Protein AF-A0A9D1JPR2-F1 (afdb_monomer)

Radius of gyration: 19.76 Å; Cα contacts (8 Å, |Δi|>4): 199; chains: 1; bounding box: 48×32×63 Å

Solvent-accessible surface area (backbone atoms only — not comparable to full-atom values): 11549 Å² total; per-residue (Å²): 114,73,64,77,66,46,48,85,45,38,62,93,90,38,73,45,62,52,36,54,52,28,46,53,52,35,42,53,43,44,42,55,52,50,48,53,57,49,50,49,46,54,49,52,53,47,48,57,50,44,78,76,30,62,92,51,60,85,79,49,47,67,75,54,49,62,41,20,69,74,49,81,58,38,49,66,63,44,53,73,75,46,54,69,70,57,54,57,53,43,56,73,66,42,56,68,81,62,29,71,76,50,53,60,51,94,57,63,47,70,47,37,54,51,21,43,52,43,48,48,50,40,48,76,67,66,49,62,57,90,76,56,71,83,48,43,59,28,70,37,86,94,45,67,95,31,47,39,44,46,66,70,42,49,52,54,45,48,37,44,41,35,56,69,73,59,24,50,52,49,43,51,56,48,50,55,39,78,56,82,74,93,58,101,81,72,77,75,80,42,59,61,72,93,74,64,72,82,119

Foldseek 3Di:
DVVVVQVVQADPNDGPVLQVVLLQLLLVLLLVLLLVLLVVLLVQLLVLCCVVDLPPCPLQDPVLVVVCVVVVNGSSVSSVPDDLLSSLVSLVSDDPVSNVSWQAAPPPRVQLSVQLSVVNVCSVVVPSQLPDQPGGWDQAPPDDVSIDRHPLSSLRSSLSRDDVVVSVVSLVSSLCSLDDDDDPDDGDNPHDPVSRDHD

Sequence (199 aa):
LIKNKLLNWVIDNKARYSQVASTYRYDKRIRKVLFKFISYIEELYRAVILDNYYNNYDVLIDEIKGKVHKYDGNLNEVLEDLEFRLLLKQVKVLPQEVRSLCPLPPRRIRENTFALKELRNAVMHNKFLLLYRGFAVCYVKGVDNNKSANLKANILNLISFLPKEVGEKCRDEINACKDERDNIDKTRWDLPEQIIISI

pLDDT: mean 88.49, std 13.35, range [34.22, 98.56]

Structure (mmCIF, N/CA/C/O backbone):
data_AF-A0A9D1JPR2-F1
#
_entry.id   AF-A0A9D1JPR2-F1
#
loop_
_atom_site.group_PDB
_atom_site.id
_atom_site.type_symbol
_atom_site.label_atom_id
_atom_site.label_alt_id
_atom_site.label_comp_id
_atom_site.label_asym_id
_atom_site.label_entity_id
_atom_site.label_seq_id
_atom_site.pdbx_PDB_ins_code
_atom_site.Cartn_x
_atom_site.Cartn_y
_atom_site.Cartn_z
_atom_site.occupancy
_atom_site.B_iso_or_equiv
_atom_site.auth_seq_id
_atom_site.auth_comp_id
_atom_site.auth_asym_id
_atom_site.auth_atom_id
_atom_site.pdbx_PDB_model_num
ATOM 1 N N . LEU A 1 1 ? 4.609 -17.454 -24.106 1.00 41.59 1 LEU A N 1
ATOM 2 C CA . LEU A 1 1 ? 4.058 -16.264 -23.406 1.00 41.59 1 LEU A CA 1
ATOM 3 C C . LEU A 1 1 ? 5.130 -15.325 -22.831 1.00 41.59 1 LEU A C 1
ATOM 5 O O . LEU A 1 1 ? 5.069 -14.152 -23.168 1.00 41.59 1 LEU A O 1
ATOM 9 N N . ILE A 1 2 ? 6.141 -15.792 -22.074 1.00 38.47 2 ILE A N 1
ATOM 10 C CA . ILE A 1 2 ? 7.282 -14.944 -21.626 1.00 38.47 2 ILE A CA 1
ATOM 11 C C . ILE A 1 2 ? 8.040 -14.324 -22.821 1.00 38.47 2 ILE A C 1
ATOM 13 O O . ILE A 1 2 ? 8.347 -13.134 -22.813 1.00 38.47 2 ILE A O 1
ATOM 17 N N . LYS A 1 3 ? 8.230 -15.099 -23.902 1.00 34.22 3 LYS A N 1
ATOM 18 C CA . LYS A 1 3 ? 8.828 -14.633 -25.167 1.00 34.22 3 LYS A CA 1
ATOM 19 C C . LYS A 1 3 ? 8.168 -13.369 -25.737 1.00 34.22 3 LYS A C 1
ATOM 21 O O . LYS A 1 3 ? 8.885 -12.476 -26.156 1.00 34.22 3 LYS A O 1
ATOM 26 N N . ASN A 1 4 ? 6.839 -13.236 -25.675 1.00 41.56 4 ASN A N 1
ATOM 27 C CA . ASN A 1 4 ? 6.132 -12.157 -26.381 1.00 41.56 4 ASN A CA 1
ATOM 28 C C . ASN A 1 4 ? 6.301 -10.767 -25.738 1.00 41.56 4 ASN A C 1
ATOM 30 O O . ASN A 1 4 ? 5.987 -9.771 -26.374 1.00 41.56 4 ASN A O 1
ATOM 34 N N . LYS A 1 5 ? 6.794 -10.678 -24.492 1.00 49.84 5 LYS A N 1
ATOM 35 C CA . LYS A 1 5 ? 7.145 -9.397 -23.840 1.00 49.84 5 LYS A CA 1
ATOM 36 C C . LYS A 1 5 ? 8.647 -9.185 -23.677 1.00 49.84 5 LYS A C 1
ATOM 38 O O . LYS A 1 5 ? 9.075 -8.040 -23.601 1.00 49.84 5 LYS A O 1
ATOM 43 N N . LEU A 1 6 ? 9.438 -10.262 -23.712 1.00 50.59 6 LEU A N 1
ATOM 44 C CA . LEU A 1 6 ? 10.879 -10.164 -23.955 1.00 50.59 6 LEU A CA 1
ATOM 45 C C . LEU A 1 6 ? 11.194 -9.653 -25.368 1.00 50.59 6 LEU A C 1
ATOM 47 O O . LEU A 1 6 ? 12.305 -9.189 -25.574 1.00 50.59 6 LEU A O 1
ATOM 51 N N . LEU A 1 7 ? 10.242 -9.694 -26.314 1.00 48.38 7 LEU A N 1
ATOM 52 C CA . LEU A 1 7 ? 10.409 -9.141 -27.667 1.00 48.38 7 LEU A CA 1
ATOM 53 C C . LEU A 1 7 ? 10.914 -7.688 -27.660 1.00 48.38 7 LEU A C 1
ATOM 55 O O . LEU A 1 7 ? 11.714 -7.334 -28.512 1.00 48.38 7 LEU A O 1
ATOM 59 N N . ASN A 1 8 ? 10.558 -6.879 -26.654 1.00 54.22 8 ASN A N 1
ATOM 60 C CA . ASN A 1 8 ? 11.074 -5.510 -26.525 1.00 54.22 8 ASN A CA 1
ATOM 61 C C . ASN A 1 8 ? 12.572 -5.433 -26.160 1.00 54.22 8 ASN A C 1
ATOM 63 O O . ASN A 1 8 ? 13.176 -4.376 -26.311 1.00 54.22 8 ASN A O 1
ATOM 67 N N . TRP A 1 9 ? 13.160 -6.515 -25.645 1.00 58.06 9 TRP A N 1
ATOM 68 C CA . TRP A 1 9 ? 14.584 -6.625 -25.289 1.00 58.06 9 TRP A CA 1
ATOM 69 C C . TRP A 1 9 ? 15.365 -7.506 -26.267 1.00 58.06 9 TRP A C 1
ATOM 71 O O . TRP A 1 9 ? 16.551 -7.756 -26.048 1.00 58.06 9 TRP A O 1
ATOM 81 N N . VAL A 1 10 ? 14.707 -7.994 -27.322 1.00 55.50 10 VAL A N 1
ATOM 82 C CA . VAL A 1 10 ? 15.299 -8.822 -28.370 1.00 55.50 10 VAL A CA 1
ATOM 83 C C . VAL A 1 10 ? 15.310 -8.007 -29.657 1.00 55.50 10 VAL A C 1
ATOM 85 O O . VAL A 1 10 ? 14.281 -7.843 -30.302 1.00 55.50 10 VAL A O 1
ATOM 88 N N . ILE A 1 11 ? 16.485 -7.502 -30.027 1.00 59.25 11 ILE A N 1
ATOM 89 C CA . ILE A 1 11 ? 16.728 -6.881 -31.336 1.00 59.25 11 ILE A CA 1
ATOM 90 C C . ILE A 1 11 ? 17.637 -7.843 -32.099 1.00 59.25 11 ILE A C 1
ATOM 92 O O . ILE A 1 11 ? 18.611 -8.343 -31.534 1.00 59.25 11 ILE A O 1
ATOM 96 N N . ASP A 1 1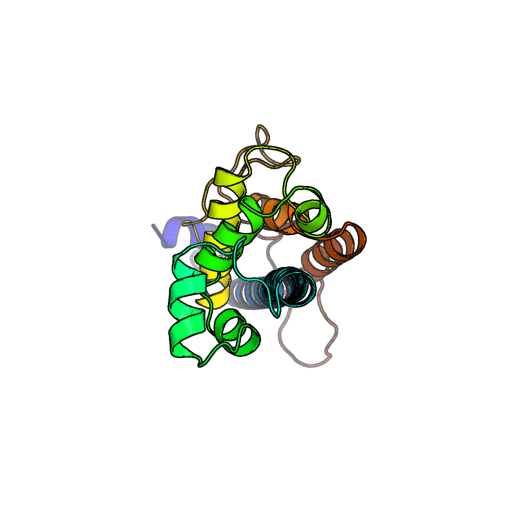2 ? 17.271 -8.181 -33.335 1.00 58.03 12 ASP A N 1
ATOM 97 C CA . ASP A 1 12 ? 17.995 -9.137 -34.188 1.00 58.03 12 ASP A CA 1
ATOM 98 C C . ASP A 1 12 ? 18.225 -10.514 -33.534 1.00 58.03 12 ASP A C 1
ATOM 100 O O . ASP A 1 12 ? 19.320 -11.075 -33.579 1.00 58.03 12 ASP A O 1
ATOM 104 N N . ASN A 1 13 ? 17.200 -11.062 -32.867 1.00 61.19 13 ASN A N 1
ATOM 105 C CA . ASN A 1 13 ? 17.269 -12.328 -32.115 1.00 61.19 13 ASN A CA 1
ATOM 106 C C . ASN A 1 13 ? 18.300 -12.358 -30.964 1.00 61.19 13 ASN A C 1
ATOM 108 O O . ASN A 1 13 ? 18.543 -13.422 -30.391 1.00 61.19 13 ASN A O 1
ATOM 112 N N . LYS A 1 14 ? 18.867 -11.211 -30.565 1.00 61.19 14 LYS A N 1
ATOM 113 C CA . LYS A 1 14 ? 19.805 -11.103 -29.437 1.00 61.19 14 LYS A CA 1
ATOM 114 C C . LYS A 1 14 ? 19.187 -10.327 -28.280 1.00 61.19 14 LYS A C 1
ATOM 116 O O . LYS A 1 14 ? 18.688 -9.216 -28.446 1.00 61.19 14 LYS A O 1
ATOM 121 N N . ALA A 1 15 ? 19.244 -10.914 -27.087 1.00 68.81 15 ALA A N 1
ATOM 122 C CA . ALA A 1 15 ? 18.810 -10.250 -25.865 1.00 68.81 15 ALA A CA 1
ATOM 123 C C . ALA A 1 15 ? 19.807 -9.148 -25.470 1.00 68.81 15 ALA A C 1
ATOM 125 O O . ALA A 1 15 ? 21.001 -9.410 -25.302 1.00 68.81 15 ALA A O 1
ATOM 126 N N . ARG A 1 16 ? 19.325 -7.920 -25.264 1.00 79.31 16 ARG A N 1
ATOM 127 C CA . ARG A 1 16 ? 20.135 -6.829 -24.706 1.00 79.31 16 ARG A CA 1
ATOM 128 C C . ARG A 1 16 ? 20.241 -6.985 -23.191 1.00 79.31 16 ARG A C 1
ATOM 130 O O . ARG A 1 16 ? 19.439 -6.442 -22.433 1.00 79.31 16 ARG A O 1
ATOM 137 N N . TYR A 1 17 ? 21.244 -7.735 -22.737 1.00 81.94 17 TYR A N 1
ATOM 138 C CA . TYR A 1 17 ? 21.474 -7.991 -21.309 1.00 81.94 17 TYR A CA 1
ATOM 139 C C . TYR A 1 17 ? 21.635 -6.710 -20.471 1.00 81.94 17 TYR A C 1
ATOM 141 O O . TYR A 1 17 ? 21.208 -6.690 -19.318 1.00 81.94 17 TYR A O 1
ATOM 149 N N . SER A 1 18 ? 22.170 -5.629 -21.052 1.00 85.00 18 SER A N 1
ATOM 150 C CA . SER A 1 18 ? 22.226 -4.299 -20.428 1.00 85.00 18 SER A CA 1
ATOM 151 C C . SER A 1 1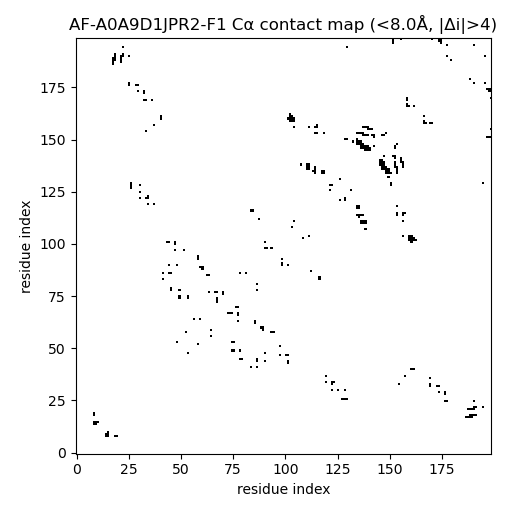8 ? 20.836 -3.782 -20.045 1.00 85.00 18 SER A C 1
ATOM 153 O O . SER A 1 18 ? 20.631 -3.344 -18.913 1.00 85.00 18 SER A O 1
ATOM 155 N N . GLN A 1 19 ? 19.862 -3.913 -20.948 1.00 86.00 19 GLN A N 1
ATOM 156 C CA . GLN A 1 19 ? 18.479 -3.483 -20.737 1.00 86.00 19 GLN A CA 1
ATOM 157 C C . GLN A 1 19 ? 17.758 -4.338 -19.708 1.00 86.00 19 GLN A C 1
ATOM 159 O O . GLN A 1 19 ? 17.051 -3.812 -18.846 1.00 86.00 19 GLN A O 1
ATOM 164 N N . VAL A 1 20 ? 17.983 -5.652 -19.741 1.00 85.75 20 VAL A N 1
ATOM 165 C CA . VAL A 1 20 ? 17.455 -6.572 -18.726 1.00 85.75 20 VAL A CA 1
ATOM 166 C C . VAL A 1 20 ? 18.005 -6.213 -17.341 1.00 85.75 20 VAL A C 1
ATOM 168 O O . VAL A 1 20 ? 17.237 -6.092 -16.385 1.00 85.75 20 VAL A O 1
ATOM 171 N N . ALA A 1 21 ? 19.315 -5.975 -17.231 1.00 87.06 21 ALA A N 1
ATOM 172 C CA . ALA A 1 21 ? 19.962 -5.604 -15.974 1.00 87.06 21 ALA A CA 1
ATOM 173 C C . ALA A 1 21 ? 19.458 -4.252 -15.439 1.00 87.06 21 ALA A C 1
ATOM 175 O O . ALA A 1 21 ? 19.118 -4.147 -14.257 1.00 87.06 21 ALA A O 1
ATOM 176 N N . SER A 1 22 ? 19.348 -3.229 -16.292 1.00 89.50 22 SER A N 1
ATOM 177 C CA . SER A 1 22 ? 18.785 -1.924 -15.914 1.00 89.50 22 SER A CA 1
ATOM 178 C C . SER A 1 22 ? 17.325 -2.025 -15.493 1.00 89.50 22 SER A C 1
ATOM 180 O O . SER A 1 22 ? 16.967 -1.489 -14.446 1.00 89.50 22 SER A O 1
ATOM 182 N N . THR A 1 23 ? 16.508 -2.793 -16.219 1.00 90.56 23 THR A N 1
ATOM 183 C CA . THR A 1 23 ? 15.115 -3.071 -15.840 1.00 90.56 23 THR A CA 1
ATOM 184 C C . THR A 1 23 ? 15.038 -3.716 -14.460 1.00 90.56 23 THR A C 1
ATOM 186 O O . THR A 1 23 ? 14.230 -3.311 -13.625 1.00 90.56 23 THR A O 1
ATOM 189 N N . TYR A 1 24 ? 15.902 -4.698 -14.185 1.00 90.81 24 TYR A N 1
ATOM 190 C CA . TYR A 1 24 ? 15.924 -5.373 -12.891 1.00 90.81 24 TYR A CA 1
ATOM 191 C C . TYR A 1 24 ? 16.304 -4.431 -11.744 1.00 90.81 24 TYR A C 1
ATOM 193 O O . TYR A 1 24 ? 15.684 -4.445 -10.677 1.00 90.81 24 TYR A O 1
ATOM 201 N N . ARG A 1 25 ? 17.299 -3.568 -11.964 1.00 91.88 25 ARG A N 1
ATOM 202 C CA . ARG A 1 25 ? 17.685 -2.537 -10.993 1.00 91.88 25 ARG A CA 1
ATOM 203 C C . ARG A 1 25 ? 16.577 -1.508 -10.782 1.00 91.88 25 ARG A C 1
ATOM 205 O O . ARG A 1 25 ? 16.342 -1.124 -9.639 1.00 91.88 25 ARG A O 1
ATOM 212 N N . TYR A 1 26 ? 15.897 -1.090 -11.846 1.00 93.69 26 TYR A N 1
ATOM 213 C CA . TYR A 1 26 ? 14.766 -0.167 -11.777 1.00 93.69 26 TYR A CA 1
ATOM 214 C C . TYR A 1 26 ? 13.601 -0.756 -10.968 1.00 93.69 26 TYR A C 1
ATOM 216 O O . TYR A 1 26 ? 13.138 -0.119 -10.022 1.00 93.69 26 TYR A O 1
ATOM 224 N N . ASP A 1 27 ? 13.219 -2.010 -11.227 1.00 95.00 27 ASP A N 1
ATOM 225 C CA . ASP A 1 27 ? 12.221 -2.738 -10.429 1.00 95.00 27 ASP A CA 1
ATOM 226 C C . ASP A 1 27 ? 12.605 -2.803 -8.943 1.00 95.00 27 ASP A C 1
ATOM 228 O O . ASP A 1 27 ? 11.794 -2.500 -8.068 1.00 95.00 27 ASP A O 1
ATOM 232 N N . LYS A 1 28 ? 13.870 -3.135 -8.644 1.00 95.06 28 LYS A N 1
ATOM 233 C CA . LYS A 1 28 ? 14.383 -3.171 -7.266 1.00 95.06 28 LYS A CA 1
ATOM 234 C C . LYS A 1 28 ? 14.285 -1.803 -6.582 1.00 95.06 28 LYS A C 1
ATOM 236 O O . LYS A 1 28 ? 13.956 -1.749 -5.396 1.00 95.06 28 LYS A O 1
ATOM 241 N N . ARG A 1 29 ? 14.567 -0.709 -7.299 1.00 95.56 29 ARG A N 1
ATOM 242 C CA . ARG A 1 29 ? 14.429 0.661 -6.775 1.00 95.56 29 ARG A CA 1
ATOM 243 C C . ARG A 1 29 ? 12.969 0.981 -6.458 1.00 95.56 29 ARG A C 1
ATOM 245 O O . ARG A 1 29 ? 12.696 1.373 -5.326 1.00 95.56 29 ARG A O 1
ATOM 252 N N . ILE A 1 30 ? 12.045 0.705 -7.384 1.00 97.19 30 ILE A N 1
ATOM 253 C CA . ILE A 1 30 ? 10.601 0.870 -7.153 1.00 97.19 30 ILE A CA 1
ATOM 254 C C . ILE A 1 30 ? 10.161 0.062 -5.930 1.00 97.19 30 ILE A C 1
ATOM 256 O O . ILE A 1 30 ? 9.549 0.613 -5.020 1.00 97.19 30 ILE A O 1
ATOM 260 N N . ARG A 1 31 ? 10.514 -1.228 -5.853 1.00 97.62 31 ARG A N 1
ATOM 261 C CA . ARG A 1 31 ? 10.157 -2.083 -4.710 1.00 97.62 31 ARG A CA 1
ATOM 262 C C . ARG A 1 31 ? 10.656 -1.534 -3.383 1.00 97.62 31 ARG A C 1
ATOM 264 O O . ARG A 1 31 ? 9.911 -1.582 -2.413 1.00 97.62 31 ARG A O 1
ATOM 271 N N . LYS A 1 32 ? 11.880 -1.000 -3.336 1.00 97.56 32 LYS A N 1
ATOM 272 C CA . LYS A 1 32 ? 12.431 -0.384 -2.122 1.00 97.56 32 LYS A CA 1
ATOM 273 C C . LYS A 1 32 ? 11.609 0.831 -1.682 1.00 97.56 32 LYS A C 1
ATOM 275 O O . LYS A 1 32 ? 11.325 0.962 -0.495 1.00 97.56 32 LYS A O 1
ATOM 280 N N . VAL A 1 33 ? 11.224 1.693 -2.623 1.00 98.25 33 VAL A N 1
ATOM 281 C CA . VAL A 1 33 ? 10.367 2.853 -2.335 1.00 98.25 33 VAL A CA 1
ATOM 282 C C . VAL A 1 33 ? 9.000 2.386 -1.835 1.00 98.25 33 VAL A C 1
ATOM 284 O O . VAL A 1 33 ? 8.565 2.803 -0.766 1.00 98.25 33 VAL A O 1
ATOM 287 N N . LEU A 1 34 ? 8.354 1.455 -2.539 1.00 98.50 34 LEU A N 1
ATOM 288 C CA . LEU A 1 34 ? 7.046 0.938 -2.133 1.00 98.50 34 LEU A CA 1
ATOM 289 C C . LEU A 1 34 ? 7.088 0.255 -0.767 1.00 98.50 34 LEU A C 1
ATOM 291 O O . LEU A 1 34 ? 6.205 0.505 0.043 1.00 98.50 34 LEU A O 1
ATOM 295 N N . PHE A 1 35 ? 8.119 -0.546 -0.486 1.00 98.50 35 PHE A N 1
ATOM 296 C CA . PHE A 1 35 ? 8.317 -1.173 0.821 1.00 98.50 35 PHE A CA 1
ATOM 297 C C . PHE A 1 35 ? 8.302 -0.125 1.935 1.00 98.50 35 PHE A C 1
ATOM 299 O O . PHE A 1 35 ? 7.511 -0.240 2.862 1.00 98.50 35 PHE A O 1
ATOM 306 N N . LYS A 1 36 ? 9.090 0.947 1.791 1.00 98.50 36 LYS A N 1
ATOM 307 C CA . LYS A 1 36 ? 9.157 2.045 2.764 1.00 98.50 36 LYS A CA 1
ATOM 308 C C . LYS A 1 36 ? 7.788 2.677 3.034 1.00 98.50 36 LYS A C 1
ATOM 310 O O . LYS A 1 36 ? 7.420 2.844 4.192 1.00 98.50 36 LYS A O 1
ATOM 315 N N . PHE A 1 37 ? 7.039 3.039 1.992 1.00 98.56 37 PHE A N 1
ATOM 316 C CA . PHE A 1 37 ? 5.751 3.725 2.169 1.00 98.56 37 PHE A CA 1
ATOM 317 C C . PHE A 1 37 ? 4.622 2.790 2.612 1.00 98.56 37 PHE A C 1
ATOM 319 O O . PHE A 1 37 ? 3.719 3.221 3.320 1.00 98.56 37 PHE A O 1
ATOM 326 N N . ILE A 1 38 ? 4.683 1.510 2.251 1.00 98.38 38 ILE A N 1
ATOM 327 C CA . ILE A 1 38 ? 3.771 0.498 2.788 1.00 98.38 38 ILE A CA 1
ATOM 328 C C . ILE A 1 38 ? 4.042 0.293 4.279 1.00 98.38 38 ILE A C 1
ATOM 330 O O . ILE A 1 38 ? 3.102 0.370 5.062 1.00 98.38 38 ILE A O 1
ATOM 334 N N . SER A 1 39 ? 5.304 0.112 4.682 1.00 97.69 39 SER A N 1
ATOM 335 C CA . SER A 1 39 ? 5.686 0.007 6.095 1.00 97.69 39 SER A CA 1
ATOM 336 C C . SER A 1 39 ? 5.255 1.237 6.891 1.00 97.69 39 SER A C 1
ATOM 338 O O . SER A 1 39 ? 4.717 1.087 7.978 1.00 97.69 39 SER A O 1
ATOM 340 N N . TYR A 1 40 ? 5.400 2.439 6.325 1.00 98.12 40 TYR A N 1
ATOM 341 C CA . TYR A 1 40 ? 4.898 3.665 6.948 1.00 98.12 40 TYR A CA 1
ATOM 342 C C . TYR A 1 40 ? 3.390 3.599 7.246 1.00 98.12 40 TYR A C 1
ATOM 344 O O . TYR A 1 40 ? 2.976 3.975 8.336 1.00 98.12 40 TYR A O 1
ATOM 352 N N . ILE A 1 41 ? 2.568 3.107 6.310 1.00 97.38 41 ILE A N 1
ATOM 353 C CA . ILE A 1 41 ? 1.119 2.951 6.531 1.00 97.38 41 ILE A CA 1
ATOM 354 C C . ILE A 1 41 ? 0.834 1.900 7.603 1.00 97.38 41 ILE A C 1
ATOM 356 O O . ILE A 1 41 ? -0.049 2.115 8.430 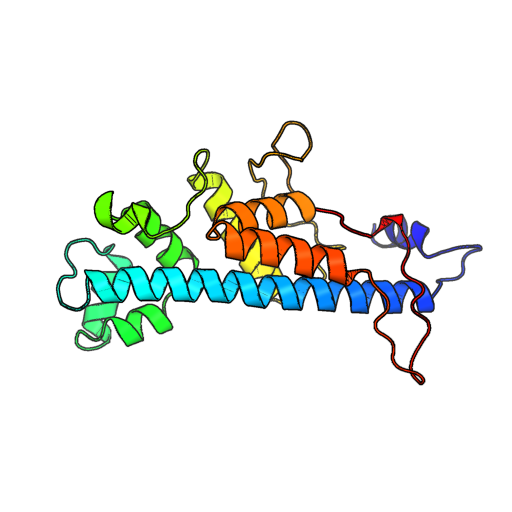1.00 97.38 41 ILE A O 1
ATOM 360 N N . GLU A 1 42 ? 1.551 0.769 7.578 1.00 97.44 42 GLU A N 1
ATOM 361 C CA . GLU A 1 42 ? 1.401 -0.271 8.602 1.00 97.44 42 GLU A CA 1
ATOM 362 C C . GLU A 1 42 ? 1.650 0.317 10.000 1.00 97.44 42 GLU A C 1
ATOM 364 O O . GLU A 1 42 ? 0.784 0.201 10.865 1.00 97.44 42 GLU A O 1
ATOM 369 N N . GLU A 1 43 ? 2.758 1.035 10.190 1.00 97.44 43 GLU A N 1
ATOM 370 C CA . GLU A 1 43 ? 3.087 1.657 11.479 1.00 97.44 43 GLU A CA 1
ATOM 371 C C . GLU A 1 43 ? 2.137 2.790 11.865 1.00 97.44 43 GLU A C 1
ATOM 373 O O . GLU A 1 43 ? 1.705 2.860 13.012 1.00 97.44 43 GLU A O 1
ATOM 378 N N . LEU A 1 44 ? 1.744 3.645 10.915 1.00 97.50 44 LEU A N 1
ATOM 379 C CA . LEU A 1 44 ? 0.783 4.718 11.177 1.00 97.50 44 LEU A CA 1
ATOM 380 C C . LEU A 1 44 ? -0.531 4.155 11.731 1.00 97.50 44 LEU A C 1
ATOM 382 O O . LEU A 1 44 ? -1.061 4.659 12.717 1.00 97.50 44 LEU A O 1
ATOM 386 N N . TYR A 1 45 ? -1.061 3.102 11.110 1.00 97.50 45 TYR A N 1
ATOM 387 C CA . TYR A 1 45 ? -2.304 2.487 11.565 1.00 97.50 45 TYR A CA 1
ATOM 388 C C . TYR A 1 45 ? -2.147 1.777 12.910 1.00 97.50 45 TYR A C 1
ATOM 390 O O . TYR A 1 45 ? -3.062 1.869 13.728 1.00 97.50 45 TYR A O 1
ATOM 398 N N . ARG A 1 46 ? -1.015 1.102 13.159 1.00 97.25 46 ARG A N 1
ATOM 399 C CA . ARG A 1 46 ? -0.723 0.511 14.477 1.00 97.25 46 ARG A CA 1
ATOM 400 C C . ARG A 1 46 ? -0.692 1.588 15.560 1.00 97.25 46 ARG A C 1
ATOM 402 O O . ARG A 1 46 ? -1.411 1.445 16.542 1.00 97.25 46 ARG A O 1
ATOM 409 N N . ALA A 1 47 ? 0.042 2.678 15.337 1.00 96.88 47 ALA A N 1
ATOM 410 C CA . ALA A 1 47 ? 0.155 3.789 16.279 1.00 96.88 47 ALA A CA 1
ATOM 411 C C . ALA A 1 47 ? -1.209 4.419 16.593 1.00 96.88 47 ALA A C 1
ATOM 413 O O . ALA A 1 47 ? -1.585 4.513 17.755 1.00 96.88 47 ALA A O 1
ATOM 414 N N . VAL A 1 48 ? -2.013 4.743 15.569 1.00 96.75 48 VAL A N 1
ATOM 415 C CA . VAL A 1 48 ? -3.353 5.324 15.779 1.00 96.75 48 VAL A CA 1
ATOM 416 C C . VAL A 1 48 ? -4.245 4.401 16.614 1.00 96.75 48 VAL A C 1
ATOM 418 O O . VAL A 1 48 ? -4.972 4.878 17.485 1.00 96.75 48 VAL A O 1
ATOM 421 N N . ILE A 1 49 ? -4.215 3.088 16.366 1.00 96.06 49 ILE A N 1
ATOM 422 C CA . ILE A 1 49 ? -5.006 2.134 17.154 1.00 96.06 49 ILE A CA 1
ATOM 423 C C . ILE A 1 49 ? -4.475 2.061 18.590 1.00 96.06 49 ILE A C 1
ATOM 425 O O . ILE A 1 49 ? -5.271 2.120 19.524 1.00 96.06 49 ILE A O 1
ATOM 429 N N . LEU A 1 50 ? -3.159 1.948 18.767 1.00 95.31 50 LEU A N 1
ATOM 430 C CA . LEU A 1 50 ? -2.531 1.819 20.078 1.00 95.31 50 LEU A CA 1
ATOM 431 C C . LEU A 1 50 ? -2.807 3.047 20.954 1.00 95.31 50 LEU A C 1
ATOM 433 O O . LEU A 1 50 ? -3.311 2.892 22.063 1.00 95.31 50 LEU A O 1
ATOM 437 N N . ASP A 1 51 ? -2.587 4.252 20.427 1.00 95.25 51 ASP A N 1
ATOM 438 C CA . ASP A 1 51 ? -2.745 5.514 21.161 1.00 95.25 51 ASP A CA 1
ATOM 439 C C . ASP A 1 51 ? -4.185 5.746 21.642 1.00 95.25 51 ASP A C 1
ATOM 441 O O . ASP A 1 51 ? -4.407 6.350 22.691 1.00 95.25 51 ASP A O 1
ATOM 445 N N . ASN A 1 52 ? -5.179 5.259 20.892 1.00 94.75 52 ASN A N 1
ATOM 446 C CA . ASN A 1 52 ? -6.593 5.484 21.204 1.00 94.75 52 ASN A CA 1
ATOM 447 C C . ASN A 1 52 ? -7.233 4.345 22.013 1.00 94.75 52 ASN A C 1
ATOM 449 O O . ASN A 1 52 ? -8.263 4.563 22.651 1.00 94.75 52 ASN A O 1
ATOM 453 N N . TYR A 1 53 ? -6.658 3.138 21.987 1.00 91.88 53 TYR A N 1
ATOM 454 C CA . TYR A 1 53 ? -7.301 1.927 22.515 1.00 91.88 53 TYR A CA 1
ATOM 455 C C . TYR A 1 53 ? -6.391 1.066 23.399 1.00 91.88 53 TYR A C 1
ATOM 457 O O . TYR A 1 53 ? -6.742 -0.077 23.681 1.00 91.88 53 TYR A O 1
ATOM 465 N N . TYR A 1 54 ? -5.270 1.610 23.890 1.00 86.69 54 TYR A N 1
ATOM 466 C CA . TYR A 1 54 ? -4.298 0.901 24.738 1.00 86.69 54 TYR A CA 1
ATOM 467 C C . TYR A 1 54 ? -4.935 0.122 25.903 1.00 86.69 54 TYR A C 1
ATOM 469 O O . TYR A 1 54 ? -4.529 -1.000 26.163 1.00 86.69 54 TYR A O 1
ATOM 477 N N . ASN A 1 55 ? -5.962 0.687 26.555 1.00 82.69 55 ASN A N 1
ATOM 478 C CA . ASN A 1 55 ? -6.672 0.067 27.686 1.00 82.69 55 ASN A CA 1
ATOM 479 C C . ASN A 1 55 ? -8.179 -0.144 27.438 1.00 82.69 55 ASN A C 1
ATOM 481 O O . ASN A 1 55 ? -8.902 -0.529 28.355 1.00 82.69 55 ASN A O 1
ATOM 485 N N . ASN A 1 56 ? -8.684 0.154 26.236 1.00 86.31 56 ASN A N 1
ATOM 486 C CA . ASN A 1 56 ? -10.102 0.007 25.905 1.00 86.31 56 ASN A CA 1
ATOM 487 C C . ASN A 1 56 ? -10.256 -0.710 24.568 1.00 86.31 56 ASN A C 1
ATOM 489 O O . ASN A 1 56 ? -10.110 -0.118 23.500 1.00 86.31 56 ASN A O 1
ATOM 493 N N . TYR A 1 57 ? -10.602 -1.990 24.642 1.00 87.56 57 TYR A N 1
ATOM 494 C CA . TYR A 1 57 ? -10.645 -2.864 23.480 1.00 87.56 57 TYR A CA 1
ATOM 495 C C . TYR A 1 57 ? -12.017 -2.947 22.822 1.00 87.56 57 TYR A C 1
ATOM 497 O O . TYR A 1 57 ? -12.134 -3.634 21.813 1.00 87.56 57 TYR A O 1
ATOM 505 N N . ASP A 1 58 ? -13.051 -2.274 23.331 1.00 86.81 58 ASP A N 1
ATOM 506 C CA . ASP A 1 58 ? -14.444 -2.479 22.901 1.00 86.81 58 ASP A CA 1
ATOM 507 C C . ASP A 1 58 ? -14.653 -2.237 21.402 1.00 86.81 58 ASP A C 1
ATOM 509 O O . ASP A 1 58 ? -15.439 -2.929 20.748 1.00 86.81 58 ASP A O 1
ATOM 513 N N . VAL A 1 59 ? -13.880 -1.308 20.846 1.00 89.62 59 VAL A N 1
ATOM 514 C CA . VAL A 1 59 ? -13.918 -0.887 19.440 1.00 89.62 59 VAL A CA 1
ATOM 515 C C . VAL A 1 59 ? -13.063 -1.786 18.530 1.00 89.62 59 VAL A C 1
ATOM 517 O O . VAL A 1 59 ? -13.147 -1.716 17.298 1.00 89.62 59 VAL A O 1
ATOM 520 N N . LEU A 1 60 ? -12.233 -2.657 19.107 1.00 93.62 60 LEU A N 1
ATOM 521 C CA . LEU A 1 60 ? -11.432 -3.609 18.346 1.00 93.62 60 LEU A CA 1
ATOM 522 C C . LEU A 1 60 ? -12.316 -4.723 17.769 1.00 93.62 60 LEU A C 1
ATOM 524 O O . LEU A 1 60 ? -13.290 -5.167 18.379 1.00 93.62 60 LEU A O 1
ATOM 528 N N . ILE A 1 61 ? -11.971 -5.200 16.577 1.00 95.12 61 ILE A N 1
ATOM 529 C CA . ILE A 1 61 ? -12.600 -6.377 15.980 1.00 95.12 61 ILE A CA 1
ATOM 530 C C . ILE A 1 61 ? -12.291 -7.620 16.819 1.00 95.12 61 ILE A C 1
ATOM 532 O O . ILE A 1 61 ? -11.218 -7.727 17.420 1.00 95.12 61 ILE A O 1
ATOM 536 N N . ASP A 1 62 ? -13.202 -8.590 16.804 1.00 93.88 62 ASP A N 1
ATOM 537 C CA . ASP A 1 62 ? -13.104 -9.800 17.629 1.00 93.88 62 ASP A CA 1
ATOM 538 C C . ASP A 1 62 ? -11.809 -10.584 17.391 1.00 93.88 62 ASP A C 1
ATOM 540 O O . ASP A 1 62 ? -11.239 -11.138 18.328 1.00 93.88 62 ASP A O 1
ATOM 544 N N . GLU A 1 63 ? -11.284 -10.582 16.161 1.00 94.31 63 GLU A N 1
ATOM 545 C CA . GLU A 1 63 ? -10.008 -11.239 15.867 1.00 94.31 63 GLU A CA 1
ATOM 546 C C . GLU A 1 63 ? -8.818 -10.593 16.592 1.00 94.31 63 GLU A C 1
ATOM 548 O O . GLU A 1 63 ? -7.882 -11.298 16.965 1.00 94.31 63 GLU A O 1
ATOM 553 N N . ILE A 1 64 ? -8.845 -9.272 16.804 1.00 94.00 64 ILE A N 1
ATOM 554 C CA . ILE A 1 64 ? -7.812 -8.565 17.572 1.00 94.00 64 ILE A CA 1
ATOM 555 C C . ILE A 1 64 ? -8.056 -8.775 19.066 1.00 94.00 64 ILE A C 1
ATOM 557 O O . ILE A 1 64 ? -7.127 -9.173 19.762 1.00 94.00 64 ILE A O 1
ATOM 561 N N . LYS A 1 65 ? -9.297 -8.619 19.551 1.00 92.31 65 LYS A N 1
ATOM 562 C CA . LYS A 1 65 ? -9.656 -8.879 20.962 1.00 92.31 65 LYS A CA 1
ATOM 563 C C . LYS A 1 65 ? -9.233 -10.278 21.414 1.00 92.31 65 LYS A C 1
ATOM 565 O O . LYS A 1 65 ? -8.587 -10.441 22.445 1.00 92.31 65 LYS A O 1
ATOM 570 N N . GLY A 1 66 ? -9.523 -11.291 20.597 1.00 90.38 66 GLY A N 1
ATOM 571 C CA . GLY A 1 66 ? -9.133 -12.673 20.864 1.00 90.38 66 GLY A CA 1
ATOM 572 C C . GLY A 1 66 ? -7.618 -12.883 20.909 1.00 90.38 66 GLY A C 1
ATOM 573 O O . GLY A 1 66 ? -7.153 -13.760 21.634 1.00 90.38 66 GLY A O 1
ATOM 574 N N . LYS A 1 67 ? -6.834 -12.083 20.171 1.00 91.12 67 LYS A N 1
ATOM 575 C CA . LYS A 1 67 ? -5.372 -12.071 20.298 1.00 91.12 67 LYS A CA 1
ATOM 576 C C . LYS A 1 67 ? -4.922 -11.350 21.566 1.00 91.12 67 LYS A C 1
ATOM 578 O O . LYS A 1 67 ? -4.057 -11.883 22.236 1.00 91.12 67 LYS A O 1
ATOM 583 N N . VAL A 1 68 ? -5.525 -10.225 21.949 1.00 89.56 68 VAL A N 1
ATOM 584 C CA . VAL A 1 68 ? -5.168 -9.493 23.184 1.00 89.56 68 VAL A CA 1
ATOM 585 C C . VAL A 1 68 ? -5.214 -10.390 24.420 1.00 89.56 68 VAL A C 1
ATOM 587 O O . VAL A 1 68 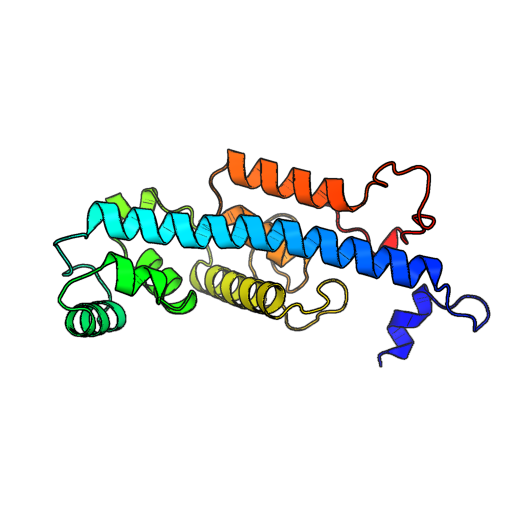? -4.288 -10.362 25.224 1.00 89.56 68 VAL A O 1
ATOM 590 N N . HIS A 1 69 ? -6.210 -11.271 24.524 1.00 83.00 69 HIS A N 1
ATOM 591 C CA . HIS A 1 69 ? -6.266 -12.261 25.605 1.00 83.00 69 HIS A CA 1
ATOM 592 C C . HIS A 1 69 ? -5.109 -13.275 25.602 1.00 83.00 69 HIS A C 1
ATOM 594 O O . HIS A 1 69 ? -4.789 -13.815 26.653 1.00 83.00 69 HIS A O 1
ATOM 600 N N . LYS A 1 70 ? -4.493 -13.554 24.447 1.00 87.06 70 LYS A N 1
ATOM 601 C CA . LYS A 1 70 ? -3.339 -14.464 24.331 1.00 87.06 70 LYS A CA 1
ATOM 602 C C . LYS A 1 70 ? -2.007 -13.804 24.684 1.00 87.06 70 LYS A C 1
ATOM 604 O O . LYS A 1 70 ? -1.073 -14.524 25.000 1.00 87.06 70 LYS A O 1
ATOM 609 N N . TYR A 1 71 ? -1.927 -12.479 24.589 1.00 86.69 71 TYR A N 1
ATOM 610 C CA . TYR A 1 71 ? -0.740 -11.684 24.923 1.00 86.69 71 TYR A CA 1
ATOM 611 C C . TYR A 1 71 ? -0.911 -10.979 26.278 1.00 86.69 71 TYR A C 1
ATOM 613 O O . TYR A 1 71 ? -0.429 -9.867 26.460 1.00 86.69 71 TYR A O 1
ATOM 621 N N . ASP A 1 72 ? -1.675 -11.564 27.207 1.00 87.69 72 ASP A N 1
ATOM 622 C CA . ASP A 1 72 ? -1.892 -11.037 28.564 1.00 87.69 72 ASP A CA 1
ATOM 623 C C . ASP A 1 72 ? -2.320 -9.555 28.624 1.00 87.69 72 ASP A C 1
ATOM 625 O O . ASP A 1 72 ? -1.973 -8.813 29.541 1.00 87.69 72 ASP A O 1
ATOM 629 N N . GLY A 1 73 ? -3.100 -9.102 27.637 1.00 86.12 73 GLY A N 1
ATOM 630 C CA . GLY A 1 73 ? -3.547 -7.712 27.554 1.00 86.12 73 GLY A CA 1
ATOM 631 C C . GLY A 1 73 ? -2.576 -6.759 26.850 1.00 86.12 73 GLY A C 1
ATOM 632 O O . GLY A 1 73 ? -2.873 -5.573 26.770 1.00 86.12 73 GLY A O 1
ATOM 633 N N . ASN A 1 74 ? -1.452 -7.232 26.307 1.00 89.88 74 ASN A N 1
ATOM 634 C CA . ASN A 1 74 ? -0.483 -6.392 25.606 1.00 89.88 74 ASN A CA 1
ATOM 635 C C . ASN A 1 74 ? -0.921 -6.109 24.158 1.00 89.88 74 ASN A C 1
ATOM 637 O O . ASN A 1 74 ? -0.618 -6.858 23.226 1.00 89.88 74 ASN A O 1
ATOM 641 N N . LEU A 1 75 ? -1.642 -5.001 23.954 1.00 93.06 75 LEU A N 1
ATOM 642 C CA . LEU A 1 75 ? -2.087 -4.587 22.621 1.00 93.06 75 LEU A CA 1
ATOM 643 C C . LEU A 1 75 ? -0.915 -4.270 21.676 1.00 93.06 75 LEU A C 1
ATOM 645 O O . LEU A 1 75 ? -1.049 -4.497 20.475 1.00 93.06 75 LEU A O 1
ATOM 649 N N . ASN A 1 76 ? 0.220 -3.779 22.184 1.00 93.62 76 ASN A N 1
ATOM 650 C CA . ASN A 1 76 ? 1.369 -3.454 21.338 1.00 93.62 76 ASN A CA 1
ATOM 651 C C . ASN A 1 76 ? 1.903 -4.708 20.627 1.00 93.62 76 ASN A C 1
ATOM 653 O O . ASN A 1 76 ? 1.956 -4.739 19.399 1.00 93.62 76 ASN A O 1
ATOM 657 N N . GLU A 1 77 ? 2.176 -5.775 21.380 1.00 93.25 77 GLU A N 1
ATOM 658 C CA . GLU A 1 77 ? 2.641 -7.054 20.816 1.00 93.25 77 GLU A CA 1
ATOM 659 C C . GLU A 1 77 ? 1.613 -7.661 19.846 1.00 93.25 77 GLU A C 1
ATOM 661 O O . GLU A 1 77 ? 1.957 -8.152 18.769 1.00 93.25 77 GLU A O 1
ATOM 666 N N . VAL A 1 78 ? 0.320 -7.548 20.167 1.00 94.31 78 VAL A N 1
ATOM 667 C CA . VAL A 1 78 ? -0.760 -8.013 19.282 1.00 94.31 78 VAL A CA 1
ATOM 668 C C . VAL A 1 78 ? -0.746 -7.292 17.939 1.00 94.31 78 VAL A C 1
ATOM 670 O O . VAL A 1 78 ? -1.006 -7.923 16.910 1.00 94.31 78 VAL A O 1
ATOM 673 N N . LEU A 1 79 ? -0.514 -5.977 17.947 1.00 94.81 79 LEU A N 1
ATOM 674 C CA . LEU A 1 79 ? -0.480 -5.149 16.744 1.00 94.81 79 LEU A CA 1
ATOM 675 C C . LEU A 1 79 ? 0.789 -5.396 15.922 1.00 94.81 79 LEU A C 1
ATOM 677 O O . LEU A 1 79 ? 0.698 -5.418 14.689 1.00 94.81 79 LEU A O 1
ATOM 681 N N . GLU A 1 80 ? 1.935 -5.623 16.566 1.00 93.12 80 GLU A N 1
ATOM 682 C CA . GLU A 1 80 ? 3.189 -6.015 15.906 1.00 93.12 80 GLU A CA 1
ATOM 683 C C . GLU A 1 80 ? 3.016 -7.329 15.123 1.00 93.12 80 GLU A C 1
ATOM 685 O O . GLU A 1 80 ? 3.297 -7.374 13.921 1.00 93.12 80 GLU A O 1
ATOM 690 N N . ASP A 1 81 ? 2.403 -8.342 15.742 1.00 92.62 81 ASP A N 1
ATOM 691 C CA . ASP A 1 81 ? 2.122 -9.655 15.135 1.00 92.62 81 ASP A CA 1
ATOM 692 C C . ASP A 1 81 ? 0.829 -9.691 14.291 1.00 92.62 81 ASP A C 1
ATOM 694 O O . ASP A 1 81 ? 0.330 -10.753 13.872 1.00 92.62 81 ASP A O 1
ATOM 698 N N . LEU A 1 82 ? 0.216 -8.532 14.040 1.00 94.69 82 LEU A N 1
ATOM 699 C CA . LEU A 1 82 ? -1.028 -8.454 13.292 1.00 94.69 82 LEU A CA 1
ATOM 700 C C . LEU A 1 82 ? -0.786 -8.544 11.785 1.00 94.69 82 LEU A C 1
ATOM 702 O O . LEU A 1 82 ? -0.014 -7.793 11.188 1.00 94.69 82 LEU A O 1
ATOM 706 N N . GLU A 1 83 ? -1.556 -9.408 11.124 1.00 94.69 83 GLU A N 1
ATOM 707 C CA . GLU A 1 83 ? -1.588 -9.433 9.668 1.00 94.69 83 GLU A CA 1
ATOM 708 C C . GLU A 1 83 ? -2.133 -8.116 9.106 1.00 94.69 83 GLU A C 1
ATOM 710 O O . GLU A 1 83 ? -3.191 -7.630 9.518 1.00 94.69 83 GLU A O 1
ATOM 715 N N . PHE A 1 84 ? -1.497 -7.607 8.050 1.00 96.31 84 PHE A N 1
ATOM 716 C CA . PHE A 1 84 ? -1.906 -6.358 7.404 1.00 96.31 84 PHE A CA 1
ATOM 717 C C . PHE A 1 84 ? -3.385 -6.339 6.971 1.00 96.31 84 PHE A C 1
ATOM 719 O O . PHE A 1 84 ? -4.057 -5.311 7.035 1.00 96.31 84 PHE A O 1
ATOM 726 N N . ARG A 1 85 ? -3.948 -7.493 6.580 1.00 96.06 85 ARG A N 1
ATOM 727 C CA . ARG A 1 85 ? -5.381 -7.613 6.255 1.00 96.06 85 ARG A CA 1
ATOM 728 C C . ARG A 1 85 ? -6.274 -7.276 7.453 1.00 96.06 85 ARG A C 1
ATOM 730 O O . ARG A 1 85 ? -7.316 -6.647 7.258 1.00 96.06 85 ARG A O 1
ATOM 737 N N . LEU A 1 86 ? -5.912 -7.739 8.648 1.00 96.81 86 LEU A N 1
ATOM 738 C CA . LEU A 1 86 ? -6.671 -7.489 9.873 1.00 96.81 86 LEU A CA 1
ATOM 739 C C . LEU A 1 86 ? -6.501 -6.040 10.323 1.00 96.81 86 LEU A C 1
ATOM 741 O O . LEU A 1 86 ? -7.496 -5.415 10.678 1.00 96.81 86 LEU A O 1
ATOM 745 N N . LEU A 1 87 ? -5.301 -5.473 10.175 1.00 97.00 87 LEU A N 1
ATOM 746 C CA . LEU A 1 87 ? -5.054 -4.050 10.420 1.00 97.00 87 LEU A CA 1
ATOM 747 C C . LEU A 1 87 ? -5.962 -3.167 9.547 1.00 97.00 87 LEU A C 1
ATOM 749 O O . LEU A 1 87 ? -6.700 -2.318 10.043 1.00 97.00 87 LEU A O 1
ATOM 753 N N . LEU A 1 88 ? -6.014 -3.448 8.243 1.00 96.44 88 LEU A N 1
ATOM 754 C CA . LEU A 1 88 ? -6.919 -2.763 7.320 1.00 96.44 88 LEU A CA 1
ATOM 755 C C . LEU A 1 88 ? -8.400 -2.997 7.657 1.00 96.44 88 LEU A C 1
ATOM 757 O O . LEU A 1 88 ? -9.233 -2.125 7.409 1.00 96.44 88 LEU A O 1
ATOM 761 N N . LYS A 1 89 ? -8.763 -4.178 8.175 1.00 96.06 89 LYS A N 1
ATOM 762 C CA . LYS A 1 89 ? -10.131 -4.463 8.634 1.00 96.06 89 LYS A CA 1
ATOM 763 C C . LYS A 1 89 ? -10.487 -3.584 9.834 1.00 96.06 89 LYS A C 1
ATOM 765 O O . LYS A 1 89 ? -11.552 -2.975 9.786 1.00 96.06 89 LYS A O 1
ATOM 770 N N . GLN A 1 90 ? -9.593 -3.472 10.817 1.00 95.94 90 GLN A N 1
ATOM 771 C CA . GLN A 1 90 ? -9.765 -2.633 12.004 1.00 95.94 90 GLN A CA 1
ATOM 772 C C . GLN A 1 90 ? -9.952 -1.162 11.626 1.00 95.94 90 GLN A C 1
ATOM 774 O O . GLN A 1 90 ? -10.956 -0.562 11.992 1.00 95.94 90 GLN A O 1
ATOM 779 N N . VAL A 1 91 ? -9.053 -0.597 10.813 1.00 95.75 91 VAL A N 1
ATOM 780 C CA . VAL A 1 91 ? -9.091 0.833 10.448 1.00 95.75 91 VAL A CA 1
ATOM 781 C C . VAL A 1 91 ? -10.411 1.246 9.786 1.00 95.75 91 VAL A C 1
ATOM 783 O O . VAL A 1 91 ? -10.903 2.351 9.999 1.00 95.75 91 VAL A O 1
ATOM 786 N N . LYS A 1 92 ? -11.038 0.355 9.009 1.00 93.31 92 LYS A N 1
ATOM 787 C CA . LYS A 1 92 ? -12.319 0.647 8.342 1.00 93.31 92 LYS A CA 1
ATOM 788 C C . LYS A 1 92 ? -13.500 0.783 9.304 1.00 93.31 92 LYS A C 1
ATOM 790 O O . LYS A 1 92 ? -14.455 1.479 8.955 1.00 93.31 92 LYS A O 1
ATOM 795 N N . VAL A 1 93 ? -13.452 0.097 10.446 1.00 93.38 93 VAL A N 1
ATOM 796 C CA . VAL A 1 93 ? -14.537 0.070 11.440 1.00 93.38 93 VAL A CA 1
ATOM 797 C C . VAL A 1 93 ? -14.293 1.019 12.612 1.00 93.38 93 VAL A C 1
ATOM 799 O O . VAL A 1 93 ? -15.143 1.108 13.491 1.00 93.38 93 VAL A O 1
ATOM 802 N N . LEU A 1 94 ? -13.167 1.742 12.616 1.00 94.06 94 LEU A N 1
ATOM 803 C CA . LEU A 1 94 ? -12.899 2.761 13.623 1.00 94.06 94 LEU A CA 1
ATOM 804 C C . LEU A 1 94 ? -13.994 3.850 13.623 1.00 94.06 94 LEU A C 1
ATOM 806 O O . LEU A 1 94 ? -14.466 4.235 12.542 1.00 94.06 94 LEU A O 1
ATOM 810 N N . PRO A 1 95 ? -14.362 4.374 14.809 1.00 93.75 95 PRO A N 1
ATOM 811 C CA . PRO A 1 95 ? -15.190 5.560 14.975 1.00 93.75 95 PRO A CA 1
ATOM 812 C C . PRO A 1 95 ? -14.646 6.725 14.161 1.00 93.75 95 PRO A C 1
ATOM 814 O O . PRO A 1 95 ? -13.442 6.808 13.912 1.00 93.75 95 PRO A O 1
ATOM 817 N N . GLN A 1 96 ? -15.527 7.619 13.722 1.00 91.62 96 GLN A N 1
ATOM 818 C CA . GLN A 1 96 ? -15.166 8.660 12.763 1.00 91.62 96 GLN A CA 1
ATOM 819 C C . GLN A 1 96 ? -14.057 9.583 13.287 1.00 91.62 96 GLN A C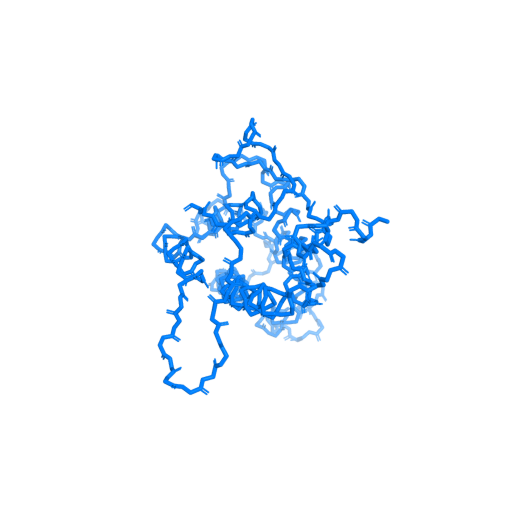 1
ATOM 821 O O . GLN A 1 96 ? -13.201 9.988 12.501 1.00 91.62 96 GLN A O 1
ATOM 826 N N . GLU A 1 97 ? -14.053 9.855 14.589 1.00 92.31 97 GLU A N 1
ATOM 827 C CA . GLU A 1 97 ? -13.108 10.723 15.296 1.00 92.31 97 GLU A CA 1
ATOM 828 C C . GLU A 1 97 ? -11.675 10.186 15.191 1.00 92.31 97 GLU A C 1
ATOM 830 O O . GLU A 1 97 ? -10.741 10.919 14.867 1.00 92.31 97 GLU A O 1
ATOM 835 N N . VAL A 1 98 ? -11.505 8.876 15.379 1.00 93.25 98 VAL A N 1
ATOM 836 C CA . VAL A 1 98 ? -10.195 8.220 15.268 1.00 93.25 98 VAL A CA 1
ATOM 837 C C . VAL A 1 98 ? -9.879 7.899 13.811 1.00 93.25 98 VAL A C 1
ATOM 839 O O . VAL A 1 98 ? -8.757 8.089 13.347 1.00 93.25 98 VAL A O 1
ATOM 842 N N . ARG A 1 99 ? -10.880 7.476 13.033 1.00 92.00 99 ARG A N 1
ATOM 843 C CA . ARG A 1 99 ? -10.717 7.144 11.615 1.00 92.00 99 ARG A CA 1
ATOM 844 C C . ARG A 1 99 ? -10.245 8.337 10.790 1.00 92.00 99 ARG A C 1
ATOM 846 O O . ARG A 1 99 ? -9.540 8.116 9.812 1.00 92.00 99 ARG A O 1
ATOM 853 N N . SER A 1 100 ? -10.575 9.575 11.169 1.00 92.12 100 SER A N 1
ATOM 854 C CA . SER A 1 100 ? -10.043 10.769 10.494 1.00 92.12 100 SER A CA 1
ATOM 855 C C . SER A 1 100 ? -8.525 10.932 10.601 1.00 92.12 100 SER A C 1
ATOM 857 O O . SER A 1 100 ? -7.947 11.623 9.766 1.00 92.12 100 SER A O 1
ATOM 859 N N . LEU A 1 101 ? -7.874 10.270 11.564 1.00 94.56 101 LEU A N 1
ATOM 860 C CA . LEU A 1 101 ? -6.412 10.231 11.691 1.00 94.56 101 LEU A CA 1
ATOM 861 C C . LEU A 1 101 ? -5.767 9.243 10.705 1.00 94.56 101 LEU A C 1
ATOM 863 O O . LEU A 1 101 ? -4.573 9.329 10.428 1.00 94.56 101 LEU A O 1
ATOM 867 N N . CYS A 1 102 ? -6.553 8.318 10.148 1.00 94.12 102 CYS A N 1
ATOM 868 C CA . CYS A 1 102 ? -6.109 7.329 9.174 1.00 94.12 102 CYS A CA 1
ATOM 869 C C . CYS A 1 102 ? -6.476 7.787 7.754 1.00 94.12 102 CYS A C 1
ATOM 871 O O . CYS A 1 102 ? -7.658 7.780 7.396 1.00 94.12 102 CYS A O 1
ATOM 873 N N . PRO A 1 103 ? -5.502 8.113 6.887 1.00 93.25 103 PRO A N 1
ATOM 874 C CA . PRO A 1 103 ? -5.809 8.446 5.506 1.00 93.25 103 PRO A CA 1
ATOM 875 C C . PRO A 1 103 ? -6.410 7.228 4.796 1.00 93.25 103 PRO A C 1
ATOM 877 O O . PRO A 1 103 ? -5.833 6.137 4.780 1.00 93.25 103 PRO A O 1
ATOM 880 N N . LEU A 1 104 ? -7.591 7.419 4.215 1.00 92.38 104 LEU A N 1
ATOM 881 C CA . LEU A 1 104 ? -8.334 6.413 3.468 1.00 92.38 104 LEU A CA 1
ATOM 882 C C . LEU A 1 104 ? -8.845 7.026 2.157 1.00 92.38 104 LEU A C 1
ATOM 884 O O . LEU A 1 104 ? -9.182 8.213 2.115 1.00 92.38 104 LEU A O 1
ATOM 888 N N . PRO A 1 105 ? -8.980 6.228 1.086 1.00 90.06 105 PRO A N 1
ATOM 889 C CA . PRO A 1 105 ? -9.545 6.709 -0.162 1.00 90.06 105 PRO A CA 1
ATOM 890 C C . PRO A 1 105 ? -11.011 7.133 0.039 1.00 90.06 105 PRO A C 1
ATOM 892 O O . PRO A 1 105 ? -11.780 6.420 0.684 1.00 90.06 105 PRO A O 1
ATOM 895 N N . PRO A 1 106 ? -11.460 8.243 -0.572 1.00 78.81 106 PRO A N 1
ATOM 896 C CA . PRO A 1 106 ? -12.787 8.814 -0.313 1.00 78.81 106 PRO A CA 1
ATOM 897 C C . PRO A 1 106 ? -13.948 7.971 -0.864 1.00 78.81 106 PRO A C 1
ATOM 899 O O . PRO A 1 106 ? -15.103 8.165 -0.495 1.00 78.81 106 PRO A O 1
ATOM 902 N N . ARG A 1 107 ? -13.674 7.059 -1.803 1.00 86.44 107 ARG A N 1
ATOM 903 C CA . ARG A 1 107 ? -14.661 6.174 -2.437 1.00 86.44 107 ARG A CA 1
ATOM 904 C C . ARG A 1 107 ? -14.039 4.799 -2.648 1.00 86.44 107 ARG A C 1
ATOM 906 O O . ARG A 1 107 ? -12.818 4.684 -2.712 1.00 86.44 107 ARG A O 1
ATOM 913 N N . ARG A 1 108 ? -14.884 3.771 -2.813 1.00 92.31 108 ARG A N 1
ATOM 914 C CA . ARG A 1 108 ? -14.449 2.397 -3.147 1.00 92.31 108 ARG A CA 1
ATOM 915 C C . ARG A 1 108 ? -13.415 1.846 -2.154 1.00 92.31 108 ARG A C 1
ATOM 917 O O . ARG A 1 108 ? -12.481 1.148 -2.537 1.00 92.31 108 ARG A O 1
ATOM 924 N N . ILE A 1 109 ? -13.585 2.174 -0.866 1.00 92.81 109 ILE A N 1
ATOM 925 C CA . ILE A 1 109 ? -12.655 1.795 0.208 1.00 92.81 109 ILE A CA 1
ATOM 926 C C . ILE A 1 109 ? -12.415 0.287 0.193 1.00 92.81 109 ILE A C 1
ATOM 928 O O . ILE A 1 109 ? -11.276 -0.153 0.248 1.00 92.81 109 ILE A O 1
ATOM 932 N N . ARG A 1 110 ? -13.470 -0.524 0.047 1.00 93.81 110 ARG A N 1
ATOM 933 C CA . ARG A 1 110 ? -13.349 -1.987 0.039 1.00 93.81 110 ARG A CA 1
ATOM 934 C C . ARG A 1 110 ? -12.405 -2.478 -1.061 1.00 93.81 110 ARG A C 1
ATOM 936 O O . ARG A 1 110 ? -11.508 -3.268 -0.771 1.00 93.81 110 ARG A O 1
ATOM 943 N N . GLU A 1 111 ? -12.613 -2.029 -2.293 1.00 96.12 111 GLU A N 1
ATOM 944 C CA . GLU A 1 111 ? -11.822 -2.435 -3.455 1.00 96.12 111 GLU A CA 1
ATOM 945 C C . GLU A 1 111 ? -10.386 -1.903 -3.366 1.00 96.12 111 GLU A C 1
ATOM 947 O O . GLU A 1 111 ? -9.432 -2.650 -3.575 1.00 96.12 111 GLU A O 1
ATOM 952 N N . ASN A 1 112 ? -10.219 -0.645 -2.961 1.00 96.62 112 ASN A N 1
ATOM 953 C CA . ASN A 1 112 ? -8.909 -0.008 -2.848 1.00 96.62 112 ASN A CA 1
ATOM 954 C C . ASN A 1 112 ? -8.071 -0.580 -1.694 1.00 96.62 112 ASN A C 1
ATOM 956 O O . ASN A 1 112 ? -6.867 -0.774 -1.852 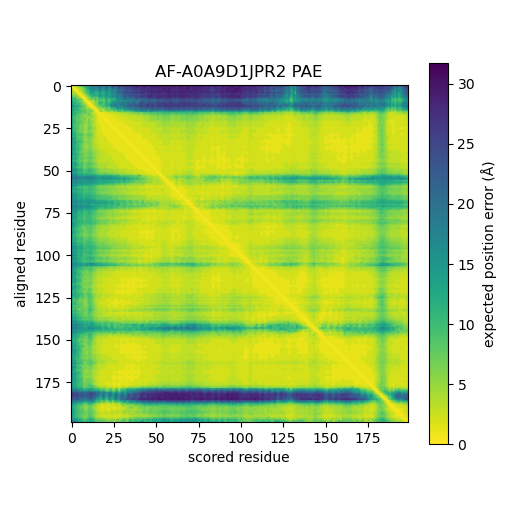1.00 96.62 112 ASN A O 1
ATOM 960 N N . THR A 1 113 ? -8.692 -0.926 -0.565 1.00 96.81 113 THR A N 1
ATOM 961 C CA . THR A 1 113 ? -8.041 -1.631 0.549 1.00 96.81 113 THR A CA 1
ATOM 962 C C . THR A 1 113 ? -7.619 -3.042 0.140 1.00 96.81 113 THR A C 1
ATOM 964 O O . THR A 1 113 ? -6.526 -3.487 0.489 1.00 96.81 113 THR A O 1
ATOM 967 N N . PHE A 1 114 ? -8.460 -3.753 -0.621 1.00 97.12 114 PHE A N 1
ATOM 968 C CA . PHE A 1 114 ? -8.090 -5.058 -1.172 1.00 97.12 114 PHE A CA 1
ATOM 969 C C . PHE A 1 114 ? -6.880 -4.933 -2.107 1.00 97.12 114 PHE A C 1
ATOM 971 O O . PHE A 1 114 ? -5.921 -5.690 -1.967 1.00 97.12 114 PHE A O 1
ATOM 978 N N . ALA A 1 115 ? -6.877 -3.934 -2.991 1.00 97.69 115 ALA A N 1
ATOM 979 C CA . ALA A 1 115 ? -5.760 -3.703 -3.896 1.00 97.69 115 ALA A CA 1
ATOM 980 C C . ALA A 1 115 ? -4.464 -3.302 -3.183 1.00 97.69 115 ALA A C 1
ATOM 982 O O . ALA A 1 115 ? -3.398 -3.802 -3.537 1.00 97.69 115 ALA A O 1
ATOM 983 N N . LEU A 1 116 ? -4.546 -2.486 -2.128 1.00 98.19 116 LEU A N 1
ATOM 984 C CA . LEU A 1 116 ? -3.397 -2.155 -1.283 1.00 98.19 116 LEU A CA 1
ATOM 985 C C . LEU A 1 116 ? -2.783 -3.411 -0.645 1.00 98.19 116 LEU A C 1
ATOM 987 O O . LEU A 1 116 ? -1.566 -3.583 -0.675 1.00 98.19 116 LEU A O 1
ATOM 991 N N . LYS A 1 117 ? -3.616 -4.319 -0.123 1.00 97.88 117 LYS A N 1
ATOM 992 C CA . LYS A 1 117 ? -3.167 -5.603 0.435 1.00 97.88 117 LYS A CA 1
ATOM 993 C C . LYS A 1 117 ? -2.474 -6.477 -0.623 1.00 97.88 117 LYS A C 1
ATOM 995 O O . LYS A 1 117 ? -1.415 -7.037 -0.344 1.00 97.88 117 LYS A O 1
ATOM 1000 N N . GLU A 1 118 ? -3.019 -6.573 -1.835 1.00 98.06 118 GLU A N 1
ATOM 1001 C CA . GLU A 1 118 ? -2.380 -7.336 -2.921 1.00 98.06 118 GLU A CA 1
ATOM 1002 C C . GLU A 1 118 ? -1.058 -6.704 -3.388 1.00 98.06 118 GLU A C 1
ATOM 1004 O O . GLU A 1 118 ? -0.076 -7.423 -3.591 1.00 98.06 118 GLU A O 1
ATOM 1009 N N . LEU A 1 119 ? -0.986 -5.370 -3.492 1.00 98.38 119 LEU A N 1
ATOM 1010 C CA . LEU A 1 119 ? 0.265 -4.661 -3.780 1.00 98.38 119 LEU A CA 1
ATOM 1011 C C . LEU A 1 119 ? 1.312 -4.934 -2.694 1.00 98.38 119 LEU A C 1
ATOM 1013 O O . LEU A 1 119 ? 2.451 -5.274 -3.018 1.00 98.38 119 LEU A O 1
ATOM 1017 N N . ARG A 1 120 ? 0.923 -4.834 -1.417 1.00 97.81 120 ARG A N 1
ATOM 1018 C CA . ARG A 1 120 ? 1.792 -5.138 -0.275 1.00 97.81 120 ARG A CA 1
ATOM 1019 C C . ARG A 1 120 ? 2.354 -6.544 -0.366 1.00 97.81 120 ARG A C 1
ATOM 1021 O O . ARG A 1 120 ? 3.564 -6.718 -0.270 1.00 97.81 120 ARG A O 1
ATOM 1028 N N . ASN A 1 121 ? 1.512 -7.537 -0.632 1.00 97.38 121 ASN A N 1
ATOM 1029 C CA . ASN A 1 121 ? 1.965 -8.914 -0.812 1.00 97.38 121 ASN A CA 1
ATOM 1030 C C . ASN A 1 121 ? 2.955 -9.045 -1.978 1.00 97.38 121 ASN A C 1
ATOM 1032 O O . ASN A 1 121 ? 3.993 -9.689 -1.829 1.00 97.38 121 ASN A O 1
ATOM 1036 N N . ALA A 1 122 ? 2.688 -8.409 -3.121 1.00 97.75 122 ALA A N 1
ATOM 1037 C CA . ALA A 1 122 ? 3.601 -8.449 -4.262 1.00 97.75 122 ALA A CA 1
ATOM 1038 C C . ALA A 1 122 ? 4.983 -7.850 -3.928 1.00 97.75 122 ALA A C 1
ATOM 1040 O O . ALA A 1 122 ? 6.008 -8.436 -4.288 1.00 97.75 122 ALA A O 1
ATOM 1041 N N . VAL A 1 123 ? 5.015 -6.726 -3.205 1.00 97.88 123 VAL A N 1
ATOM 1042 C CA . VAL A 1 123 ? 6.253 -6.070 -2.754 1.00 97.88 123 VAL A CA 1
ATOM 1043 C C . VAL A 1 123 ? 7.009 -6.949 -1.752 1.00 97.88 123 VAL A C 1
ATOM 1045 O O . VAL A 1 123 ? 8.183 -7.243 -1.975 1.00 97.88 123 VAL A O 1
ATOM 1048 N N . MET A 1 124 ? 6.335 -7.421 -0.698 1.00 95.19 124 MET A N 1
ATOM 1049 C CA . MET A 1 124 ? 6.944 -8.200 0.393 1.00 95.19 124 MET A CA 1
ATOM 1050 C C . MET A 1 124 ? 7.448 -9.575 -0.066 1.00 95.19 124 MET A C 1
ATOM 1052 O O . MET A 1 124 ? 8.492 -10.038 0.382 1.00 95.19 124 MET A O 1
ATOM 1056 N N . HIS A 1 125 ? 6.766 -10.209 -1.025 1.00 94.56 125 HIS A N 1
ATOM 1057 C CA . HIS A 1 125 ? 7.219 -11.463 -1.639 1.00 94.56 125 HIS A CA 1
ATOM 1058 C C . HIS A 1 125 ? 8.231 -11.261 -2.777 1.00 94.56 125 HIS A C 1
ATOM 1060 O O . HIS A 1 125 ? 8.473 -12.193 -3.547 1.00 94.56 125 HIS A O 1
ATOM 1066 N N . ASN A 1 126 ? 8.811 -10.063 -2.912 1.00 92.94 126 ASN A N 1
ATOM 1067 C CA . ASN A 1 126 ? 9.832 -9.739 -3.909 1.00 92.94 126 ASN A CA 1
ATOM 1068 C C . ASN A 1 126 ? 9.425 -10.094 -5.351 1.00 92.94 126 ASN A C 1
ATOM 1070 O O . ASN A 1 126 ? 10.264 -10.494 -6.162 1.00 92.94 126 ASN A O 1
ATOM 1074 N N . LYS A 1 127 ? 8.135 -9.959 -5.690 1.00 94.81 127 LYS A N 1
ATOM 1075 C CA . LYS A 1 127 ? 7.661 -10.187 -7.061 1.00 94.81 127 LYS A CA 1
ATOM 1076 C C . LYS A 1 127 ? 8.289 -9.154 -7.991 1.00 94.81 127 LYS A C 1
ATOM 1078 O O . LYS A 1 127 ? 8.444 -7.998 -7.618 1.00 94.81 127 LYS A O 1
ATOM 1083 N N . PHE A 1 128 ? 8.599 -9.557 -9.219 1.00 93.44 128 PHE A N 1
ATOM 1084 C CA . PHE A 1 128 ? 9.104 -8.634 -10.232 1.00 93.44 128 PHE A CA 1
ATOM 1085 C C . PHE A 1 128 ? 7.962 -7.757 -10.758 1.00 93.44 128 PHE A C 1
ATOM 1087 O O . PHE A 1 128 ? 7.237 -8.154 -11.673 1.00 93.44 128 PHE A O 1
ATOM 1094 N N . LEU A 1 129 ? 7.748 -6.601 -10.131 1.00 95.12 129 LEU A N 1
ATOM 1095 C CA . LEU A 1 129 ? 6.548 -5.777 -10.270 1.00 95.12 129 LEU A CA 1
ATOM 1096 C C . LEU A 1 129 ? 6.318 -5.303 -11.706 1.00 95.12 129 LEU A C 1
ATOM 1098 O O . LEU A 1 129 ? 5.175 -5.300 -12.162 1.00 95.12 129 LEU A O 1
ATOM 1102 N N . LEU A 1 130 ? 7.382 -4.974 -12.442 1.00 91.38 130 LEU A N 1
ATOM 1103 C CA . LEU A 1 130 ? 7.279 -4.533 -13.843 1.00 91.38 130 LEU A CA 1
ATOM 1104 C C . LEU A 1 130 ? 6.699 -5.613 -14.777 1.00 91.38 130 LEU A C 1
ATOM 1106 O O . LEU A 1 130 ? 6.058 -5.296 -15.783 1.00 91.38 130 LEU A O 1
ATOM 1110 N N . LEU A 1 131 ? 6.887 -6.898 -14.452 1.00 88.69 131 LEU A N 1
ATOM 1111 C CA . LEU A 1 131 ? 6.308 -8.015 -15.213 1.00 88.69 131 LEU A CA 1
ATOM 1112 C C . LEU A 1 131 ? 5.121 -8.674 -14.505 1.00 88.69 131 LEU A C 1
ATOM 1114 O O . LEU A 1 131 ? 4.428 -9.482 -15.129 1.00 88.69 131 LEU A O 1
ATOM 1118 N N . TYR A 1 132 ? 4.860 -8.322 -13.247 1.00 91.50 132 TYR A N 1
ATOM 1119 C CA . TYR A 1 132 ? 3.777 -8.875 -12.449 1.00 91.50 132 TYR A CA 1
ATOM 1120 C C . TYR A 1 132 ? 2.409 -8.507 -13.038 1.00 91.50 132 TYR A C 1
ATOM 1122 O O . TYR A 1 132 ? 2.179 -7.394 -13.512 1.00 91.50 132 TYR A O 1
ATOM 1130 N N . ARG A 1 133 ? 1.491 -9.480 -13.051 1.00 88.25 133 ARG A N 1
ATOM 1131 C CA . ARG A 1 133 ? 0.140 -9.343 -13.630 1.00 88.25 133 ARG A CA 1
ATOM 1132 C C . ARG A 1 133 ? -0.981 -9.595 -12.635 1.00 88.25 133 ARG A C 1
ATOM 1134 O O . ARG A 1 133 ? -2.126 -9.318 -12.958 1.00 88.25 133 ARG A O 1
ATOM 1141 N N . GLY A 1 134 ? -0.660 -10.083 -11.440 1.00 92.56 134 GLY A N 1
ATOM 1142 C CA . GLY A 1 134 ? -1.638 -10.352 -10.387 1.00 92.56 134 GLY A CA 1
ATOM 1143 C C . GLY A 1 134 ? -1.975 -9.122 -9.548 1.00 92.56 134 GLY A C 1
ATOM 1144 O O . GLY A 1 134 ? -2.223 -9.261 -8.356 1.00 92.56 134 GLY A O 1
ATOM 1145 N N . PHE A 1 135 ? -1.893 -7.915 -10.114 1.00 96.19 135 PHE A N 1
ATOM 1146 C CA . PHE A 1 135 ? -2.346 -6.719 -9.413 1.00 96.19 135 PHE A CA 1
ATOM 1147 C C . PHE A 1 135 ? -3.872 -6.722 -9.362 1.00 96.19 135 PHE A C 1
ATOM 1149 O O . PHE A 1 135 ? -4.540 -7.061 -10.339 1.00 96.19 135 PHE A O 1
ATOM 1156 N N . ALA A 1 136 ? -4.427 -6.326 -8.225 1.00 96.44 136 ALA A N 1
ATOM 1157 C CA . ALA A 1 136 ? -5.863 -6.167 -8.098 1.00 96.44 136 ALA A CA 1
ATOM 1158 C C . ALA A 1 136 ? -6.338 -4.878 -8.781 1.00 96.44 136 ALA A C 1
ATOM 1160 O O . ALA A 1 136 ? -5.596 -3.901 -8.925 1.00 96.44 136 ALA A O 1
ATOM 1161 N N . VAL A 1 137 ? -7.606 -4.894 -9.188 1.00 96.31 137 VAL A N 1
ATOM 1162 C CA . VAL A 1 137 ? -8.294 -3.717 -9.719 1.00 96.31 137 VAL A CA 1
ATOM 1163 C C . VAL A 1 137 ? -8.497 -2.709 -8.590 1.00 96.31 137 VAL A C 1
ATOM 1165 O O . VAL A 1 137 ? -9.104 -3.038 -7.571 1.00 96.31 137 VAL A O 1
ATOM 1168 N N . CYS A 1 138 ? -8.050 -1.475 -8.802 1.00 94.94 138 CYS A N 1
ATOM 1169 C CA . CYS A 1 138 ? -8.318 -0.336 -7.928 1.00 94.94 138 CYS A CA 1
ATOM 1170 C C . CYS A 1 138 ? -9.020 0.794 -8.694 1.00 94.94 138 CYS A C 1
ATOM 1172 O O . CYS A 1 138 ? -9.047 0.817 -9.929 1.00 94.94 138 CYS A O 1
ATOM 1174 N N . TYR A 1 139 ? -9.602 1.723 -7.939 1.00 94.25 139 TYR A N 1
ATOM 1175 C CA . TYR A 1 139 ? -10.362 2.864 -8.438 1.00 94.25 139 TYR A CA 1
ATOM 1176 C C . TYR A 1 139 ? -9.677 4.158 -8.004 1.00 94.25 139 TYR A C 1
ATOM 1178 O O . TYR A 1 139 ? -9.834 4.601 -6.863 1.00 94.25 139 TYR A O 1
ATOM 1186 N N . VAL A 1 140 ? -8.903 4.753 -8.909 1.00 90.81 140 VAL A N 1
ATOM 1187 C CA . VAL A 1 140 ? -8.040 5.912 -8.643 1.00 90.81 140 VAL A CA 1
ATOM 1188 C C . VAL A 1 140 ? -8.055 6.884 -9.810 1.00 90.81 140 VAL A C 1
ATOM 1190 O O . VAL A 1 140 ? -8.162 6.473 -10.961 1.00 90.81 140 VAL A O 1
ATOM 1193 N N . LYS A 1 141 ? -7.930 8.183 -9.523 1.00 85.56 141 LYS A N 1
ATOM 1194 C CA . LYS A 1 141 ? -7.779 9.198 -10.573 1.00 85.56 141 LYS A CA 1
ATOM 1195 C C . LYS A 1 141 ? -6.413 9.075 -11.257 1.00 85.56 141 LYS A C 1
ATOM 1197 O O . LYS A 1 141 ? -5.431 8.748 -10.599 1.00 85.56 141 LYS A O 1
ATOM 1202 N N . GLY A 1 142 ? -6.350 9.377 -12.555 1.00 77.50 142 GLY A N 1
ATOM 1203 C CA . GLY A 1 142 ? -5.090 9.405 -13.320 1.00 77.50 142 GLY A CA 1
ATOM 1204 C C . GLY A 1 142 ? -4.728 8.102 -14.047 1.00 77.50 142 GLY A C 1
ATOM 1205 O O . GLY A 1 142 ? -3.582 7.930 -14.465 1.00 77.50 142 GLY A O 1
ATOM 1206 N N . VAL A 1 143 ? -5.694 7.191 -14.203 1.00 80.31 143 VAL A N 1
ATOM 1207 C CA . VAL A 1 143 ? -5.592 5.966 -15.020 1.00 80.31 143 VAL A CA 1
ATOM 1208 C C . VAL A 1 143 ? -6.856 5.782 -15.862 1.00 80.31 143 VAL A C 1
ATOM 1210 O O . VAL A 1 143 ? -7.864 6.437 -15.595 1.00 80.31 143 VAL A O 1
ATOM 1213 N N . ASP A 1 144 ? -6.808 4.889 -16.853 1.00 77.00 144 ASP A N 1
ATOM 1214 C CA . ASP A 1 144 ? -7.900 4.620 -17.800 1.00 77.00 144 ASP A CA 1
ATOM 1215 C C . ASP A 1 144 ? -9.252 4.472 -17.087 1.00 77.00 144 ASP A C 1
ATOM 1217 O O . ASP A 1 144 ? -9.430 3.603 -16.232 1.00 77.00 144 ASP A O 1
ATOM 1221 N N . ASN A 1 145 ? -10.203 5.359 -17.397 1.00 81.19 145 ASN A N 1
ATOM 1222 C CA . ASN A 1 145 ? -11.541 5.396 -16.789 1.00 81.19 145 ASN A CA 1
ATOM 1223 C C . ASN A 1 145 ? -11.550 5.360 -15.245 1.00 81.19 145 ASN A C 1
ATOM 1225 O O . ASN A 1 145 ? -12.506 4.885 -14.628 1.00 81.19 145 ASN A O 1
ATOM 1229 N N . ASN A 1 146 ? -10.484 5.855 -14.609 1.00 86.19 146 ASN A N 1
ATOM 1230 C CA . ASN A 1 146 ? -10.244 5.815 -13.167 1.00 86.19 146 ASN A CA 1
ATOM 1231 C C . ASN A 1 146 ? -10.310 4.404 -12.546 1.00 86.19 146 ASN A C 1
ATOM 1233 O O . ASN A 1 146 ? -10.622 4.263 -11.361 1.00 86.19 146 ASN A O 1
ATOM 1237 N N . LYS A 1 147 ? -10.054 3.355 -13.338 1.00 92.00 147 LYS A N 1
ATOM 1238 C CA . LYS A 1 147 ? -10.125 1.951 -12.921 1.00 92.00 147 LYS A CA 1
ATOM 1239 C C . LYS A 1 147 ? -9.087 1.127 -13.671 1.00 92.00 147 LYS A C 1
ATOM 1241 O O . LYS A 1 147 ? -9.190 0.941 -14.878 1.00 92.00 147 LYS A O 1
ATOM 1246 N N . SER A 1 148 ? -8.122 0.555 -12.960 1.00 93.25 148 SER A N 1
ATOM 1247 C CA . SER A 1 148 ? -7.109 -0.289 -13.598 1.00 93.25 148 SER A CA 1
ATOM 1248 C C . SER A 1 148 ? -6.493 -1.291 -12.622 1.00 93.25 148 SER A C 1
ATOM 1250 O O . SER A 1 148 ? -6.627 -1.166 -11.408 1.00 93.25 148 SER A O 1
ATOM 1252 N N . ALA A 1 149 ? -5.837 -2.309 -13.174 1.00 93.88 149 ALA A N 1
ATOM 1253 C CA . ALA A 1 149 ? -5.112 -3.359 -12.459 1.00 93.88 149 ALA A CA 1
ATOM 1254 C C . ALA A 1 149 ? -3.633 -3.389 -12.879 1.00 93.88 149 ALA A C 1
ATOM 1256 O O . ALA A 1 149 ? -3.024 -4.446 -13.004 1.00 93.88 149 ALA A O 1
ATOM 1257 N N . ASN A 1 150 ? -3.052 -2.230 -13.190 1.00 93.00 150 ASN A N 1
ATOM 1258 C CA . ASN A 1 150 ? -1.630 -2.114 -13.506 1.00 93.00 150 ASN A CA 1
ATOM 1259 C C . ASN A 1 150 ? -0.837 -1.564 -12.306 1.00 93.00 150 ASN A C 1
ATOM 1261 O O . ASN A 1 150 ? -1.411 -1.100 -11.314 1.00 93.00 150 ASN A O 1
ATOM 1265 N N . LEU A 1 151 ? 0.496 -1.626 -12.399 1.00 95.19 151 LEU A N 1
ATOM 1266 C CA . LEU A 1 151 ? 1.392 -1.149 -11.346 1.00 95.19 151 LEU A CA 1
ATOM 1267 C C . LEU A 1 151 ? 1.176 0.344 -11.056 1.00 95.19 151 LEU A C 1
ATOM 1269 O O . LEU A 1 151 ? 1.008 0.706 -9.898 1.00 95.19 151 LEU A O 1
ATOM 1273 N N . LYS A 1 152 ? 1.077 1.196 -12.088 1.00 95.06 152 LYS A N 1
ATOM 1274 C CA . LYS A 1 152 ? 0.821 2.640 -11.929 1.00 95.06 152 LYS A CA 1
ATOM 1275 C C . LYS A 1 152 ? -0.434 2.912 -11.090 1.00 95.06 152 LYS A C 1
ATOM 1277 O O . LYS A 1 152 ? -0.382 3.688 -10.142 1.00 95.06 152 LYS A O 1
ATOM 1282 N N . ALA A 1 153 ? -1.541 2.243 -11.402 1.00 95.50 153 ALA A N 1
ATOM 1283 C CA . ALA A 1 153 ? -2.805 2.376 -10.687 1.00 95.50 153 ALA A CA 1
ATOM 1284 C C . ALA A 1 153 ? -2.684 1.936 -9.225 1.00 95.50 153 ALA A C 1
ATOM 1286 O O . ALA A 1 153 ? -3.203 2.598 -8.332 1.00 95.50 153 ALA A O 1
ATOM 1287 N N . ASN A 1 154 ? -1.965 0.845 -8.963 1.00 97.31 154 ASN A N 1
ATOM 1288 C CA . ASN A 1 154 ? -1.764 0.352 -7.603 1.00 97.31 154 ASN A CA 1
ATOM 1289 C C . ASN A 1 154 ? -0.840 1.272 -6.784 1.00 97.31 154 ASN A C 1
ATOM 1291 O O . ASN A 1 154 ? -1.091 1.459 -5.595 1.00 97.31 154 ASN A O 1
ATOM 1295 N N . ILE A 1 155 ? 0.155 1.917 -7.403 1.00 97.62 155 ILE A N 1
ATOM 1296 C CA . ILE A 1 155 ? 0.977 2.938 -6.733 1.00 97.62 155 ILE A CA 1
ATOM 1297 C C . ILE A 1 155 ? 0.151 4.199 -6.442 1.00 97.62 155 ILE A C 1
ATOM 1299 O O . ILE A 1 155 ? 0.184 4.710 -5.328 1.00 97.62 155 ILE A O 1
ATOM 1303 N N . LEU A 1 156 ? -0.655 4.673 -7.397 1.00 96.44 156 LEU A N 1
ATOM 1304 C CA . LEU A 1 156 ? -1.585 5.785 -7.159 1.00 96.44 156 LEU A CA 1
ATOM 1305 C C . LEU A 1 156 ? -2.603 5.455 -6.059 1.00 96.44 156 LEU A C 1
ATOM 1307 O O . LEU A 1 156 ? -2.960 6.320 -5.262 1.00 96.44 156 LEU A O 1
ATOM 1311 N N . ASN A 1 157 ? -3.035 4.195 -5.988 1.00 97.25 157 ASN A N 1
ATOM 1312 C CA . ASN A 1 157 ? -3.897 3.710 -4.920 1.00 97.25 157 ASN A CA 1
ATOM 1313 C C . ASN A 1 157 ? -3.186 3.794 -3.574 1.00 97.25 157 ASN A C 1
ATOM 1315 O O . ASN A 1 157 ? -3.738 4.412 -2.676 1.00 97.25 157 ASN A O 1
ATOM 1319 N N . LEU A 1 158 ? -1.957 3.280 -3.457 1.00 97.75 158 LEU A N 1
ATOM 1320 C CA . LEU A 1 158 ? -1.124 3.429 -2.257 1.00 97.75 158 LEU A CA 1
ATOM 1321 C C . LEU A 1 158 ? -1.011 4.895 -1.814 1.00 97.75 158 LEU A C 1
ATOM 1323 O O . LEU A 1 158 ? -1.242 5.187 -0.646 1.00 97.75 158 LEU A O 1
ATOM 1327 N N . ILE A 1 159 ? -0.731 5.814 -2.743 1.00 96.94 159 ILE A N 1
ATOM 1328 C CA . ILE A 1 159 ? -0.607 7.251 -2.446 1.00 96.94 159 ILE A CA 1
ATOM 1329 C C . ILE A 1 159 ? -1.893 7.818 -1.827 1.00 96.94 159 ILE A C 1
ATOM 1331 O O . ILE A 1 159 ? -1.821 8.685 -0.964 1.00 96.94 159 ILE A O 1
ATOM 1335 N N . SER A 1 160 ? -3.070 7.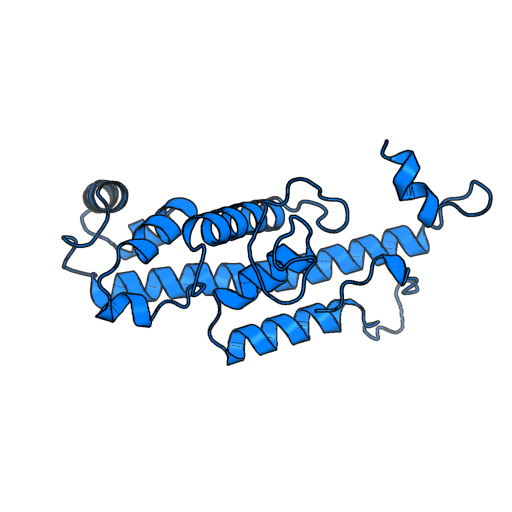304 -2.197 1.00 95.31 160 SER A N 1
ATOM 1336 C CA . SER A 1 160 ? -4.343 7.743 -1.602 1.00 95.31 160 SER A CA 1
ATOM 1337 C C . SER A 1 160 ? -4.561 7.308 -0.142 1.00 95.31 160 SER A C 1
ATOM 1339 O O . SER A 1 160 ? -5.476 7.816 0.500 1.00 95.31 160 SER A O 1
ATOM 1341 N N . PHE A 1 161 ? -3.733 6.395 0.380 1.00 96.94 161 PHE A N 1
ATOM 1342 C CA . PHE A 1 161 ? -3.706 5.988 1.794 1.00 96.94 161 PHE A CA 1
ATOM 1343 C C . PHE A 1 161 ? -2.606 6.704 2.597 1.00 96.94 161 PHE A C 1
ATOM 1345 O O . PHE A 1 161 ? -2.398 6.387 3.766 1.00 96.94 161 PHE A O 1
ATOM 1352 N N . LEU A 1 162 ? -1.885 7.652 1.991 1.00 97.00 162 LEU A N 1
ATOM 1353 C CA . LEU A 1 162 ? -0.842 8.425 2.660 1.00 97.00 162 LEU A CA 1
ATOM 1354 C C . LEU A 1 162 ? -1.348 9.826 3.030 1.00 97.00 162 LEU A C 1
ATOM 1356 O O . LEU A 1 162 ? -2.162 10.398 2.297 1.00 97.00 162 LEU A O 1
ATOM 1360 N N . PRO A 1 163 ? -0.833 10.428 4.120 1.00 96.06 163 PRO A N 1
ATOM 1361 C CA . PRO A 1 163 ? -0.956 11.866 4.332 1.00 96.06 163 PRO A CA 1
ATOM 1362 C C . PRO A 1 163 ? -0.392 12.623 3.127 1.00 96.06 163 PRO A C 1
ATOM 1364 O O . PRO A 1 163 ? 0.558 12.155 2.498 1.00 96.06 163 PRO A O 1
ATOM 1367 N N . LYS A 1 164 ? -0.951 13.796 2.811 1.00 94.50 164 LYS A N 1
ATOM 1368 C CA . LYS A 1 164 ? -0.661 14.526 1.565 1.00 94.50 164 LYS A CA 1
ATOM 1369 C C . LYS A 1 164 ? 0.842 14.678 1.284 1.00 94.50 164 LYS A C 1
ATOM 1371 O O . LYS A 1 164 ? 1.303 14.245 0.234 1.00 94.50 164 LYS A O 1
ATOM 1376 N N . GLU A 1 165 ? 1.596 15.209 2.243 1.00 96.44 165 GLU A N 1
ATOM 1377 C CA . GLU A 1 165 ? 3.043 15.454 2.115 1.00 96.44 165 GLU A CA 1
ATOM 1378 C C . GLU A 1 165 ? 3.843 14.154 1.924 1.00 96.44 165 GLU A C 1
ATOM 1380 O O . GLU A 1 165 ? 4.777 14.074 1.127 1.00 96.44 165 GLU A O 1
ATOM 1385 N N . VAL A 1 166 ? 3.442 13.086 2.619 1.00 97.69 166 VAL A N 1
ATOM 1386 C CA . VAL A 1 166 ? 4.066 11.761 2.494 1.00 97.69 166 VAL A CA 1
ATOM 1387 C C . VAL A 1 166 ? 3.735 11.138 1.134 1.00 97.69 166 VAL A C 1
ATOM 1389 O O . VAL A 1 166 ? 4.585 10.490 0.523 1.00 97.69 166 VAL A O 1
ATOM 1392 N N . GLY A 1 167 ? 2.518 11.358 0.635 1.00 97.25 167 GLY A N 1
ATOM 1393 C CA . GLY A 1 167 ? 2.077 10.947 -0.694 1.00 97.25 167 GLY A CA 1
ATOM 1394 C C . GLY A 1 167 ? 2.827 11.661 -1.821 1.00 97.25 167 GLY A C 1
ATOM 1395 O O . GLY A 1 167 ? 3.208 11.013 -2.798 1.00 97.25 167 GLY A O 1
ATOM 1396 N N . GLU A 1 168 ? 3.091 12.960 -1.671 1.00 97.31 168 GLU A N 1
ATOM 1397 C CA . GL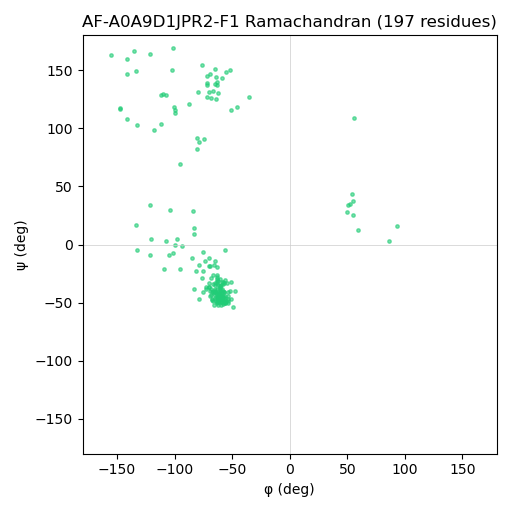U A 1 168 ? 3.940 13.744 -2.582 1.00 97.31 168 GLU A CA 1
ATOM 1398 C C . GLU A 1 168 ? 5.371 13.194 -2.589 1.00 97.31 168 GLU A C 1
ATOM 1400 O O . GLU A 1 168 ? 5.881 12.815 -3.642 1.00 97.31 168 GLU A O 1
ATOM 1405 N N . LYS A 1 169 ? 5.958 12.963 -1.411 1.00 98.00 169 LYS A N 1
ATOM 1406 C CA . LYS A 1 169 ? 7.283 12.337 -1.302 1.00 98.00 169 LYS A CA 1
ATOM 1407 C C . LYS A 1 169 ? 7.342 10.941 -1.933 1.00 98.00 169 LYS A C 1
ATOM 1409 O O . LYS A 1 169 ? 8.343 10.575 -2.547 1.00 98.00 169 LYS A O 1
ATOM 1414 N N . CYS A 1 170 ? 6.278 10.147 -1.795 1.00 98.12 170 CYS A N 1
ATOM 1415 C CA . CYS A 1 170 ? 6.174 8.834 -2.435 1.00 98.12 170 CYS A CA 1
ATOM 1416 C C . CYS A 1 170 ? 6.210 8.949 -3.960 1.00 98.12 170 CYS A C 1
ATOM 1418 O O . CYS A 1 170 ? 6.957 8.221 -4.617 1.00 98.12 170 CYS A O 1
ATOM 1420 N N . ARG A 1 171 ? 5.444 9.888 -4.520 1.00 97.38 171 ARG A N 1
ATOM 1421 C CA . ARG A 1 171 ? 5.429 10.181 -5.956 1.00 97.38 171 ARG A CA 1
ATOM 1422 C C . ARG A 1 171 ? 6.813 10.591 -6.456 1.00 97.38 171 ARG A C 1
ATOM 1424 O O . ARG A 1 171 ? 7.279 10.022 -7.444 1.00 97.38 171 ARG A O 1
ATOM 1431 N N . ASP A 1 172 ? 7.476 11.504 -5.757 1.00 97.06 172 ASP A N 1
ATOM 1432 C CA . ASP A 1 172 ? 8.796 12.007 -6.142 1.00 97.06 172 ASP A CA 1
ATOM 1433 C C . ASP A 1 172 ? 9.852 10.898 -6.114 1.00 97.06 172 ASP A C 1
ATOM 1435 O O . ASP A 1 172 ? 10.590 10.713 -7.082 1.00 97.06 172 ASP A O 1
ATOM 1439 N N . GLU A 1 173 ? 9.880 10.082 -5.053 1.00 97.50 173 GLU A N 1
ATOM 1440 C CA . GLU A 1 173 ? 10.825 8.965 -4.943 1.00 97.50 173 GLU A CA 1
ATOM 1441 C C . GLU A 1 173 ? 10.586 7.883 -6.009 1.00 97.50 173 GLU A C 1
ATOM 1443 O O . GLU A 1 173 ? 11.550 7.297 -6.511 1.00 97.50 173 GLU A O 1
ATOM 1448 N N . ILE A 1 174 ? 9.329 7.621 -6.391 1.00 97.31 174 ILE A N 1
ATOM 1449 C CA . ILE A 1 174 ? 9.020 6.714 -7.506 1.00 97.31 174 ILE A CA 1
ATOM 1450 C C . ILE A 1 174 ? 9.491 7.309 -8.835 1.00 97.31 174 ILE A C 1
ATOM 1452 O O . ILE A 1 174 ? 10.165 6.615 -9.601 1.00 97.31 174 ILE A O 1
ATOM 1456 N N . ASN A 1 175 ? 9.181 8.578 -9.103 1.00 95.88 175 ASN A N 1
ATOM 1457 C CA . ASN A 1 175 ? 9.574 9.248 -10.343 1.00 95.88 175 ASN A CA 1
ATOM 1458 C C . ASN A 1 175 ? 11.106 9.336 -10.481 1.00 95.88 175 ASN A C 1
ATOM 1460 O O . ASN A 1 175 ? 11.617 9.130 -11.582 1.00 95.88 175 ASN A O 1
ATOM 1464 N N . ALA A 1 176 ? 11.836 9.504 -9.373 1.00 94.75 176 ALA A N 1
ATOM 1465 C CA . ALA A 1 176 ? 13.301 9.515 -9.326 1.00 94.75 176 ALA A CA 1
ATOM 1466 C C . ALA A 1 176 ? 13.955 8.121 -9.463 1.00 94.75 176 ALA A C 1
ATOM 1468 O O . ALA A 1 176 ? 15.179 7.992 -9.545 1.00 94.75 176 ALA A O 1
ATOM 1469 N N . CYS A 1 177 ? 13.184 7.023 -9.472 1.00 94.50 177 CYS A N 1
ATOM 1470 C CA . CYS A 1 177 ? 13.762 5.679 -9.615 1.00 94.50 177 CYS A CA 1
ATOM 1471 C C . CYS A 1 177 ? 14.398 5.445 -10.994 1.00 94.50 177 CYS A C 1
ATOM 1473 O O . CYS A 1 177 ? 15.290 4.591 -11.103 1.00 94.50 177 CYS A O 1
ATOM 1475 N N . LYS A 1 178 ? 13.928 6.166 -12.022 1.00 91.44 178 LYS A N 1
ATOM 1476 C CA . LYS A 1 178 ? 14.381 6.042 -13.417 1.00 91.44 178 LYS A CA 1
ATOM 1477 C C . LYS A 1 178 ? 15.749 6.680 -13.656 1.00 91.44 178 LYS A C 1
ATOM 1479 O O . LYS A 1 178 ? 16.427 6.282 -14.600 1.00 91.44 178 LYS A O 1
ATOM 1484 N N . ASP A 1 179 ? 16.135 7.623 -12.802 1.00 88.62 179 ASP A N 1
ATOM 1485 C CA . ASP A 1 179 ? 17.324 8.440 -13.000 1.00 88.62 179 ASP A CA 1
ATOM 1486 C C . ASP A 1 179 ? 18.584 7.602 -12.770 1.00 88.62 179 ASP A C 1
ATOM 1488 O O . ASP A 1 179 ? 18.664 6.781 -11.843 1.00 88.62 179 ASP A O 1
ATOM 1492 N N . GLU A 1 180 ? 19.581 7.773 -13.631 1.00 79.44 180 G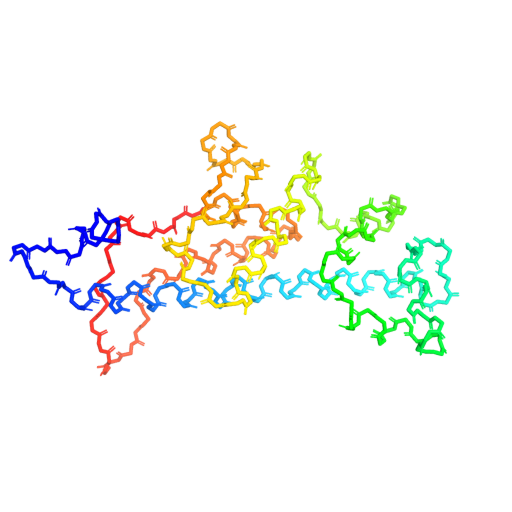LU A N 1
ATOM 1493 C CA . GLU A 1 180 ? 20.897 7.198 -13.394 1.00 79.44 180 GLU A CA 1
ATOM 1494 C C . GLU A 1 180 ? 21.463 7.824 -12.113 1.00 79.44 180 GLU A C 1
ATOM 1496 O O . GLU A 1 180 ? 21.386 9.031 -11.908 1.00 79.44 180 GLU A O 1
ATOM 1501 N N . ARG A 1 181 ? 21.950 6.989 -11.191 1.00 74.19 181 ARG A N 1
ATOM 1502 C CA . ARG A 1 181 ? 22.617 7.498 -9.990 1.00 74.19 181 ARG A CA 1
ATOM 1503 C C . ARG A 1 181 ? 24.099 7.395 -10.262 1.00 74.19 181 ARG A C 1
ATOM 1505 O O . ARG A 1 181 ? 24.575 6.271 -10.427 1.00 74.19 181 ARG A O 1
ATOM 1512 N N . ASP A 1 182 ? 24.765 8.541 -10.310 1.00 54.78 182 ASP A N 1
ATOM 1513 C CA . ASP A 1 182 ? 26.194 8.642 -10.567 1.00 54.78 182 ASP A CA 1
ATOM 1514 C C . ASP A 1 182 ? 26.965 7.712 -9.632 1.00 54.78 182 ASP A C 1
ATOM 1516 O O . ASP A 1 182 ? 26.943 7.842 -8.408 1.00 54.78 182 ASP A O 1
ATOM 1520 N N . ASN A 1 183 ? 27.619 6.722 -10.224 1.00 54.12 183 ASN A N 1
ATOM 1521 C CA . ASN A 1 183 ? 28.763 6.066 -9.628 1.00 54.12 183 ASN A CA 1
ATOM 1522 C C . ASN A 1 183 ? 29.687 5.648 -10.762 1.00 54.12 183 ASN A C 1
ATOM 1524 O O . ASN A 1 183 ? 29.332 4.828 -11.608 1.00 54.12 183 ASN A O 1
ATOM 1528 N N . ILE A 1 184 ? 30.878 6.234 -10.709 1.00 52.97 184 ILE A N 1
ATOM 1529 C CA . ILE A 1 184 ? 31.955 6.296 -11.703 1.00 52.97 184 ILE A CA 1
ATOM 1530 C C . ILE A 1 184 ? 32.457 4.918 -12.188 1.00 52.97 184 ILE A C 1
ATOM 1532 O O . ILE A 1 184 ? 33.223 4.863 -13.139 1.00 52.97 184 ILE A O 1
ATOM 1536 N N . ASP A 1 185 ? 31.974 3.800 -11.630 1.00 58.22 185 ASP A N 1
ATOM 1537 C CA . ASP A 1 185 ? 32.605 2.491 -11.839 1.00 58.22 185 ASP A CA 1
ATOM 1538 C C . ASP A 1 185 ? 31.714 1.293 -12.203 1.00 58.22 185 ASP A C 1
ATOM 1540 O O . ASP A 1 185 ? 32.255 0.208 -12.417 1.00 58.22 185 ASP A O 1
ATOM 1544 N N . LYS A 1 186 ? 30.372 1.362 -12.259 1.00 58.53 186 LYS A N 1
ATOM 1545 C CA . LYS A 1 186 ? 29.587 0.105 -12.393 1.00 58.53 186 LYS A CA 1
ATOM 1546 C C . LYS A 1 186 ? 28.362 0.171 -13.302 1.00 58.53 186 LYS A C 1
ATOM 1548 O O . LYS A 1 186 ? 27.283 0.580 -12.894 1.00 58.53 186 LYS A O 1
ATOM 1553 N N . THR A 1 187 ? 28.496 -0.481 -14.464 1.00 60.50 187 THR A N 1
ATOM 1554 C CA . THR A 1 187 ? 27.444 -0.932 -15.407 1.00 60.50 187 THR A CA 1
ATOM 1555 C C . THR A 1 187 ? 26.479 0.136 -15.934 1.00 60.50 187 THR A C 1
ATOM 1557 O O . THR A 1 187 ? 25.531 0.503 -15.246 1.00 60.50 187 THR A O 1
ATOM 1560 N N . ARG A 1 188 ? 26.631 0.471 -17.226 1.00 75.19 188 ARG A N 1
ATOM 1561 C CA . ARG A 1 188 ? 25.763 1.351 -18.035 1.00 75.19 188 ARG A CA 1
ATOM 1562 C C . ARG A 1 188 ? 24.274 1.243 -17.676 1.00 75.19 188 ARG A C 1
ATOM 1564 O O . ARG A 1 188 ? 23.699 0.144 -17.711 1.00 75.19 188 ARG A O 1
ATOM 1571 N N . TRP A 1 189 ? 23.642 2.381 -17.394 1.00 85.25 189 TRP A N 1
ATOM 1572 C CA . TRP A 1 189 ? 22.196 2.491 -17.227 1.00 85.25 189 TRP A CA 1
ATOM 1573 C C . TRP A 1 189 ? 21.479 2.570 -18.582 1.00 85.25 189 TRP A C 1
ATOM 1575 O O . TRP A 1 189 ? 21.149 3.626 -19.100 1.00 85.25 189 TRP A O 1
ATOM 1585 N N . ASP A 1 190 ? 21.249 1.411 -19.192 1.00 86.88 190 ASP A N 1
ATOM 1586 C CA . ASP A 1 190 ? 20.484 1.279 -20.444 1.00 86.88 190 ASP A CA 1
ATOM 1587 C C . ASP A 1 190 ? 19.013 0.931 -20.142 1.00 86.88 190 ASP A C 1
ATOM 1589 O O . ASP A 1 190 ? 18.609 -0.219 -20.285 1.00 86.88 190 ASP A O 1
ATOM 1593 N N . LEU A 1 191 ? 18.237 1.860 -19.570 1.00 86.44 191 LEU A N 1
ATOM 1594 C CA . LEU A 1 191 ? 16.837 1.611 -19.193 1.00 86.44 191 LEU A CA 1
ATOM 1595 C C . LEU A 1 191 ? 15.891 1.902 -20.375 1.00 86.44 191 LEU A C 1
ATOM 1597 O O . LEU A 1 191 ? 15.845 3.043 -20.824 1.00 86.44 191 LEU A O 1
ATOM 1601 N N . PRO A 1 192 ? 15.098 0.929 -20.863 1.00 86.88 192 PRO A N 1
ATOM 1602 C CA . PRO A 1 192 ? 14.160 1.191 -21.954 1.00 86.88 192 PRO A CA 1
ATOM 1603 C C . PRO A 1 192 ? 13.032 2.147 -21.542 1.00 86.88 192 PRO A C 1
ATOM 1605 O O . PRO A 1 192 ? 12.373 1.936 -20.526 1.00 86.88 192 PRO A O 1
ATOM 1608 N N . GLU A 1 193 ? 12.748 3.167 -22.347 1.00 86.25 193 GLU A N 1
ATOM 1609 C CA . GLU A 1 193 ? 11.741 4.186 -22.013 1.00 86.25 193 GLU A CA 1
ATOM 1610 C C . GLU A 1 193 ? 10.334 3.601 -21.834 1.00 86.25 193 GLU A C 1
ATOM 1612 O O . GLU A 1 193 ? 9.594 3.995 -20.934 1.00 86.25 193 GLU A O 1
ATOM 1617 N N . GLN A 1 194 ? 9.987 2.579 -22.620 1.00 84.44 194 GLN A N 1
ATOM 1618 C CA . GLN A 1 194 ? 8.672 1.935 -22.604 1.00 84.44 194 GLN A CA 1
ATOM 1619 C C . GLN A 1 194 ? 8.329 1.211 -21.292 1.00 84.44 194 GLN A C 1
ATOM 1621 O O . GLN A 1 194 ? 7.178 0.822 -21.093 1.00 84.44 194 GLN A O 1
ATOM 1626 N N . ILE A 1 195 ? 9.313 0.970 -20.419 1.00 86.31 195 ILE A N 1
ATOM 1627 C CA . ILE A 1 195 ? 9.079 0.352 -19.106 1.00 86.31 195 ILE A CA 1
ATOM 1628 C C . ILE A 1 195 ? 9.061 1.366 -17.960 1.00 86.31 195 ILE A C 1
ATOM 1630 O O . ILE A 1 195 ? 8.753 0.983 -16.830 1.00 86.31 195 ILE A O 1
ATOM 1634 N N . ILE A 1 196 ? 9.398 2.630 -18.228 1.00 89.31 196 ILE A N 1
ATOM 1635 C CA . ILE A 1 196 ? 9.426 3.683 -17.215 1.00 89.31 196 ILE A CA 1
ATOM 1636 C C . ILE A 1 196 ? 7.993 4.006 -16.794 1.00 89.31 196 ILE A C 1
ATOM 1638 O O . ILE A 1 196 ? 7.103 4.231 -17.613 1.00 89.31 196 ILE A O 1
ATOM 1642 N N . ILE A 1 197 ? 7.777 4.040 -15.484 1.00 87.44 197 ILE A N 1
ATOM 1643 C CA . ILE A 1 197 ? 6.513 4.436 -14.877 1.00 87.44 197 ILE A CA 1
ATOM 1644 C C . ILE A 1 197 ? 6.653 5.878 -14.410 1.00 87.44 197 ILE A C 1
ATOM 1646 O O . ILE A 1 197 ? 7.460 6.165 -13.529 1.00 87.44 197 ILE A O 1
ATOM 1650 N N . SER A 1 198 ? 5.831 6.755 -14.983 1.00 83.44 198 SER A N 1
ATOM 1651 C CA . SER A 1 198 ? 5.681 8.147 -14.552 1.00 83.44 198 SER A CA 1
ATOM 1652 C C . SER A 1 198 ? 4.332 8.323 -13.862 1.00 83.44 198 SER A C 1
ATOM 1654 O O . SER A 1 198 ? 3.288 7.916 -14.405 1.00 83.44 198 SER A O 1
ATOM 1656 N N . ILE A 1 199 ? 4.364 8.898 -12.660 1.00 84.69 199 ILE A N 1
ATOM 1657 C CA . ILE A 1 199 ? 3.205 9.042 -11.773 1.00 84.69 199 ILE A CA 1
ATOM 1658 C C . ILE A 1 199 ? 2.822 10.496 -11.611 1.00 84.69 199 ILE A C 1
ATOM 1660 O O . ILE A 1 199 ? 3.646 11.294 -11.108 1.00 84.69 199 ILE A O 1
#

Organism: NCBI:txid2840935

Nearest PDB structures (foldseek):
  6n1l-assembly1_A  TM=2.755E-01  e=5.892E+00  Borreliella burgdorferi B31
  7xge-assembly3_E  TM=2.607E-01  e=7.191E+00  synthetic construct

Secondary structure (DSSP, 8-state):
-THHHHGGGEETTEE-HHHHHHHHHHHHHHHHHHHHHHHHHHHHHHHHHHHHHTT--TTS-HHHHHHHGGGTT-HHHHHHT--HHHHHHHHHHS-HHHHTTS---SS-HHHHHHHHHHHHHHHHTT--TTT---PPPEE-TTSGGGEE-SHHHHHHHHHTTS-HHHHHHHHHHHHGGGS----TTS------GGG----

Mean predicted aligned error: 6.2 Å